Protein AF-A0A8I2YND6-F1 (afdb_monomer_lite)

Structure (mmCIF, N/CA/C/O backbone):
data_AF-A0A8I2YND6-F1
#
_entry.id   AF-A0A8I2YND6-F1
#
loop_
_atom_site.group_PDB
_atom_site.id
_atom_site.type_symbol
_atom_site.label_atom_id
_atom_site.label_alt_id
_atom_site.label_comp_id
_atom_site.label_asym_id
_atom_site.label_entity_id
_atom_site.label_seq_id
_atom_site.pdbx_PDB_ins_code
_atom_site.Cartn_x
_atom_site.Cartn_y
_atom_site.Cartn_z
_atom_site.occupancy
_atom_site.B_iso_or_equiv
_atom_site.auth_seq_id
_atom_site.auth_comp_id
_atom_site.auth_asym_id
_atom_site.auth_atom_id
_atom_site.pdbx_PDB_model_num
ATOM 1 N N . MET A 1 1 ? 22.898 -4.244 -4.839 1.00 49.28 1 MET A N 1
ATOM 2 C CA . MET A 1 1 ? 22.080 -5.201 -5.620 1.00 49.28 1 MET A CA 1
ATOM 3 C C . MET A 1 1 ? 20.907 -4.417 -6.201 1.00 49.28 1 MET A C 1
ATOM 5 O O . MET A 1 1 ? 20.334 -3.639 -5.449 1.00 49.28 1 MET A O 1
ATOM 9 N N . LYS A 1 2 ? 20.615 -4.484 -7.510 1.00 62.53 2 LYS A N 1
ATOM 10 C CA . LYS A 1 2 ? 19.602 -3.599 -8.126 1.00 62.53 2 LYS A CA 1
ATOM 11 C C . LYS A 1 2 ? 18.203 -4.101 -7.745 1.00 62.53 2 LYS A C 1
ATOM 13 O O . LYS A 1 2 ? 18.005 -5.311 -7.723 1.00 62.53 2 LYS A O 1
ATOM 18 N N . LEU A 1 3 ? 17.246 -3.202 -7.471 1.00 64.38 3 LEU A N 1
ATOM 19 C CA . LEU A 1 3 ? 15.833 -3.516 -7.160 1.00 64.38 3 LEU A CA 1
ATOM 20 C C . LEU A 1 3 ? 15.315 -4.697 -7.970 1.00 64.38 3 LEU A C 1
ATOM 22 O O . LEU A 1 3 ? 14.776 -5.658 -7.444 1.00 64.38 3 LEU A O 1
ATOM 26 N N . TYR A 1 4 ? 15.550 -4.618 -9.270 1.00 62.09 4 TYR A N 1
ATOM 27 C CA . TYR A 1 4 ? 15.075 -5.574 -10.244 1.00 62.09 4 TYR A CA 1
ATOM 28 C C . TYR A 1 4 ? 15.649 -6.958 -10.078 1.00 62.09 4 TYR A C 1
ATOM 30 O O . TYR A 1 4 ? 14.961 -7.898 -10.407 1.00 62.09 4 TYR A O 1
ATOM 38 N N . ASP A 1 5 ? 16.869 -7.114 -9.580 1.00 69.25 5 ASP A N 1
ATOM 39 C CA . ASP A 1 5 ? 17.396 -8.449 -9.318 1.00 69.25 5 ASP A CA 1
ATOM 40 C C . ASP A 1 5 ? 16.589 -9.099 -8.181 1.00 69.25 5 ASP A C 1
ATOM 42 O O . ASP A 1 5 ? 16.238 -10.267 -8.275 1.00 69.25 5 ASP A O 1
ATOM 46 N N . ARG A 1 6 ? 16.152 -8.309 -7.183 1.00 66.38 6 ARG A N 1
ATOM 47 C CA . ARG A 1 6 ? 15.214 -8.767 -6.139 1.00 66.38 6 ARG A CA 1
ATOM 48 C C . ARG A 1 6 ? 13.780 -8.941 -6.656 1.00 66.38 6 ARG A C 1
ATOM 50 O O . ARG A 1 6 ? 13.085 -9.831 -6.187 1.00 66.38 6 ARG A O 1
ATOM 57 N N . LEU A 1 7 ? 13.329 -8.111 -7.603 1.00 60.50 7 LEU A N 1
ATOM 58 C CA . LEU A 1 7 ? 11.991 -8.230 -8.209 1.00 60.50 7 LEU A CA 1
ATOM 59 C C . LEU A 1 7 ? 11.890 -9.377 -9.224 1.00 60.50 7 LEU A C 1
ATOM 61 O O . LEU A 1 7 ? 10.809 -9.912 -9.444 1.00 60.50 7 LEU A O 1
ATOM 65 N N . HIS A 1 8 ? 13.002 -9.708 -9.879 1.00 62.12 8 HIS A N 1
ATOM 66 C CA . HIS A 1 8 ? 13.107 -10.707 -10.941 1.00 62.12 8 HIS A CA 1
ATOM 67 C C . HIS A 1 8 ? 13.575 -12.067 -10.427 1.00 62.12 8 HIS A C 1
ATOM 69 O O . HIS A 1 8 ? 13.744 -12.993 -11.216 1.00 62.12 8 HIS A O 1
ATOM 75 N N . GLU A 1 9 ? 13.714 -12.210 -9.113 1.00 66.31 9 GLU A N 1
ATOM 76 C CA . GLU A 1 9 ? 13.563 -13.484 -8.423 1.00 66.31 9 GLU A CA 1
ATOM 77 C C . GLU A 1 9 ? 12.084 -13.631 -8.017 1.00 66.31 9 GLU A C 1
ATOM 79 O O . GLU A 1 9 ? 11.753 -13.439 -6.841 1.00 66.31 9 GLU A O 1
ATOM 84 N N . PRO A 1 10 ? 11.147 -13.910 -8.954 1.00 56.00 10 PRO A N 1
ATOM 85 C CA . PRO A 1 10 ? 9.746 -14.073 -8.621 1.00 56.00 10 PRO A CA 1
ATOM 86 C C . PRO A 1 10 ? 9.612 -15.348 -7.803 1.00 56.00 10 PRO A C 1
ATOM 88 O O . PRO A 1 10 ? 9.471 -16.457 -8.320 1.00 56.00 10 PRO A O 1
ATOM 91 N N . ARG A 1 11 ? 9.645 -15.203 -6.486 1.00 59.59 11 ARG A N 1
ATOM 92 C CA . ARG A 1 11 ? 9.101 -16.238 -5.632 1.00 59.59 11 ARG A CA 1
ATOM 93 C C . ARG A 1 11 ? 7.595 -16.047 -5.662 1.00 59.59 11 ARG A C 1
ATOM 95 O O . ARG A 1 11 ? 7.056 -15.207 -4.946 1.00 59.59 11 ARG A O 1
ATOM 102 N N . VAL A 1 12 ? 6.938 -16.780 -6.561 1.00 69.25 12 VAL A N 1
ATOM 103 C CA . VAL A 1 12 ? 5.480 -16.960 -6.542 1.00 69.25 12 VAL A CA 1
ATOM 104 C C . VAL A 1 12 ? 5.026 -17.186 -5.104 1.00 69.25 12 VAL A C 1
ATOM 106 O O . VAL A 1 12 ? 5.734 -17.908 -4.401 1.00 69.25 12 VAL A O 1
ATOM 109 N N . PRO A 1 13 ? 3.896 -16.599 -4.659 1.00 73.81 13 PRO A N 1
ATOM 110 C CA . PRO A 1 13 ? 3.403 -16.796 -3.302 1.00 73.81 13 PRO A CA 1
ATOM 111 C C . PRO A 1 13 ? 3.462 -18.278 -2.937 1.00 73.81 13 PRO A C 1
ATOM 113 O O . PRO A 1 13 ? 2.973 -19.121 -3.691 1.00 73.81 13 PRO A O 1
ATOM 116 N N . TRP A 1 14 ? 4.110 -18.607 -1.823 1.00 81.00 14 TRP A N 1
ATOM 117 C CA . TRP A 1 14 ? 4.371 -19.999 -1.473 1.00 81.00 14 TRP A CA 1
ATOM 118 C C . TRP A 1 14 ? 4.099 -20.253 -0.006 1.00 81.00 14 TRP A C 1
ATOM 120 O O . TRP A 1 14 ? 4.234 -19.373 0.840 1.00 81.00 14 TRP A O 1
ATOM 130 N N . PHE A 1 15 ? 3.728 -21.486 0.308 1.00 80.38 15 PHE A N 1
ATOM 131 C CA . PHE A 1 15 ? 3.501 -21.890 1.682 1.00 80.38 15 PHE A CA 1
ATOM 132 C C . PHE A 1 15 ? 4.784 -22.461 2.282 1.00 80.38 15 PHE A C 1
ATOM 134 O O . PHE A 1 15 ? 5.509 -23.219 1.642 1.00 80.38 15 PHE A O 1
ATOM 141 N N . THR A 1 16 ? 5.079 -22.086 3.524 1.00 81.12 16 THR A N 1
ATOM 142 C CA . THR A 1 16 ? 6.096 -22.742 4.356 1.00 81.12 16 THR A CA 1
ATOM 143 C C . THR A 1 16 ? 5.394 -23.256 5.609 1.00 81.12 16 THR A C 1
ATOM 145 O O . THR A 1 16 ? 5.111 -22.496 6.536 1.00 81.12 16 THR A O 1
ATOM 148 N N . GLY A 1 17 ? 5.032 -24.541 5.606 1.00 86.94 17 GLY A N 1
ATOM 149 C CA . GLY A 1 17 ? 4.094 -25.096 6.585 1.00 86.94 17 GLY A CA 1
ATOM 150 C C . GLY A 1 17 ? 2.681 -24.548 6.361 1.00 86.94 17 GLY A C 1
ATOM 151 O O . GLY A 1 17 ? 2.165 -24.622 5.251 1.00 86.94 17 GLY A O 1
ATOM 152 N N . GLN A 1 18 ? 2.071 -23.977 7.403 1.00 82.69 18 GLN A N 1
ATOM 153 C CA . GLN A 1 18 ? 0.743 -23.338 7.342 1.00 82.69 18 GLN A CA 1
ATOM 154 C C . GLN A 1 18 ? 0.804 -21.824 7.073 1.00 82.69 18 GLN A C 1
ATOM 156 O O . GLN A 1 18 ? -0.218 -21.153 7.129 1.00 82.69 18 GLN A O 1
ATOM 161 N N . ARG A 1 19 ? 1.994 -21.270 6.809 1.00 77.19 19 ARG A N 1
ATOM 162 C CA . ARG A 1 19 ? 2.194 -19.827 6.618 1.00 77.19 19 ARG A CA 1
ATOM 163 C C . ARG A 1 19 ? 2.339 -19.498 5.145 1.00 77.19 19 ARG A C 1
ATOM 165 O O . ARG A 1 19 ? 3.124 -20.153 4.456 1.00 77.19 19 ARG A O 1
ATOM 172 N N . MET A 1 20 ? 1.633 -18.473 4.681 1.00 78.81 20 MET A N 1
ATOM 173 C CA . MET A 1 20 ? 1.785 -17.961 3.323 1.00 78.81 20 MET A CA 1
ATOM 174 C C . MET A 1 20 ? 2.911 -16.927 3.298 1.00 78.81 20 MET A C 1
ATOM 176 O O . MET A 1 20 ? 2.865 -15.921 4.004 1.00 78.81 20 MET A O 1
ATOM 180 N N . ARG A 1 21 ? 3.923 -17.159 2.465 1.00 80.38 21 ARG A N 1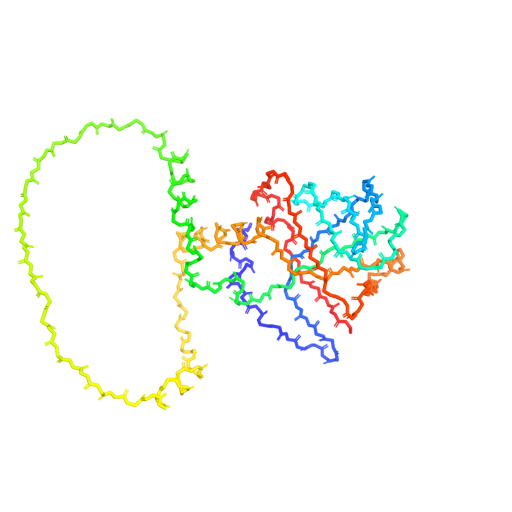
ATOM 181 C CA . ARG A 1 21 ? 4.982 -16.196 2.169 1.00 80.38 21 ARG A CA 1
ATOM 182 C C . ARG A 1 21 ? 4.609 -15.421 0.926 1.00 80.38 21 ARG A C 1
ATOM 184 O O . ARG A 1 21 ? 4.412 -16.008 -0.141 1.00 80.38 21 ARG A O 1
ATOM 191 N N . LEU A 1 22 ? 4.517 -14.108 1.074 1.00 76.56 22 LEU A N 1
ATOM 192 C CA . LEU A 1 22 ? 4.127 -13.209 0.003 1.00 76.56 22 LEU A CA 1
ATOM 193 C C . LEU A 1 22 ? 5.222 -12.153 -0.161 1.00 76.56 22 LEU A C 1
ATOM 195 O O . LEU A 1 22 ? 5.490 -11.407 0.786 1.00 76.56 22 LEU A O 1
ATOM 199 N N . PRO A 1 23 ? 5.874 -12.062 -1.333 1.00 80.00 23 PRO A N 1
ATOM 200 C CA . PRO A 1 23 ? 6.676 -10.889 -1.631 1.00 80.00 23 PRO A CA 1
ATOM 201 C C . PRO A 1 23 ? 5.753 -9.669 -1.604 1.00 80.00 23 PRO A C 1
ATOM 203 O O . PRO A 1 23 ? 4.627 -9.717 -2.101 1.00 80.00 23 PRO A O 1
ATOM 206 N N . CYS A 1 24 ? 6.183 -8.581 -0.981 1.00 84.62 24 CYS A N 1
ATOM 207 C CA . CYS A 1 24 ? 5.349 -7.394 -0.857 1.00 84.62 24 CYS A CA 1
ATOM 208 C C . CYS A 1 24 ? 6.185 -6.125 -0.721 1.00 84.62 24 CYS A C 1
ATOM 210 O O . CYS A 1 24 ? 7.364 -6.148 -0.370 1.00 84.62 24 CYS A O 1
ATOM 212 N N . LEU A 1 25 ? 5.553 -4.991 -0.992 1.00 86.56 25 LEU A N 1
ATOM 213 C CA . LEU A 1 25 ? 6.100 -3.694 -0.624 1.00 86.56 25 LEU A CA 1
ATOM 214 C C . LEU A 1 25 ? 5.566 -3.332 0.751 1.00 86.56 25 LEU A C 1
ATOM 216 O O . LEU A 1 25 ? 4.352 -3.366 0.968 1.00 86.56 25 LEU A O 1
ATOM 220 N N . THR A 1 26 ? 6.463 -2.998 1.667 1.00 89.56 26 THR A N 1
ATOM 221 C CA . THR A 1 26 ? 6.103 -2.633 3.035 1.00 89.56 26 THR A CA 1
ATOM 222 C C . THR A 1 26 ? 6.486 -1.188 3.290 1.00 89.56 26 THR A C 1
ATOM 224 O O . THR A 1 26 ? 7.636 -0.805 3.081 1.00 89.56 26 THR A O 1
ATOM 227 N N . PHE A 1 27 ? 5.541 -0.400 3.787 1.00 91.12 27 PHE A N 1
ATOM 228 C CA . PHE A 1 27 ? 5.744 1.008 4.094 1.00 91.12 27 PHE A CA 1
ATOM 229 C C . PHE A 1 27 ? 5.315 1.278 5.528 1.00 91.12 27 PHE A C 1
ATOM 231 O O . PHE A 1 27 ? 4.137 1.152 5.874 1.00 91.12 27 PHE A O 1
ATOM 238 N N . THR A 1 28 ? 6.263 1.653 6.379 1.00 91.56 28 THR A N 1
ATOM 239 C CA . THR A 1 28 ? 5.949 2.092 7.739 1.00 91.56 28 THR A CA 1
ATOM 240 C C . THR A 1 28 ? 5.236 3.432 7.666 1.00 91.56 28 THR A C 1
ATOM 242 O O . THR A 1 28 ? 5.681 4.345 6.970 1.00 91.56 28 THR A O 1
ATOM 245 N N . LEU A 1 29 ? 4.117 3.553 8.372 1.00 92.50 29 LEU A N 1
ATOM 246 C CA . LEU A 1 29 ? 3.310 4.760 8.392 1.00 92.50 29 LEU A CA 1
ATOM 247 C C . LEU A 1 29 ? 3.570 5.550 9.668 1.00 92.50 29 LEU A C 1
ATOM 249 O O . LEU A 1 29 ? 3.493 5.025 10.777 1.00 92.50 29 LEU A O 1
ATOM 253 N N . ARG A 1 30 ? 3.793 6.852 9.502 1.00 91.06 30 ARG A N 1
ATOM 254 C CA . ARG A 1 30 ? 3.753 7.837 10.581 1.00 91.06 30 ARG A CA 1
ATOM 255 C C . ARG A 1 30 ? 2.457 8.633 10.441 1.00 91.06 30 ARG A C 1
ATOM 257 O O . ARG A 1 30 ? 2.307 9.354 9.449 1.00 91.06 30 ARG A O 1
ATOM 264 N N . PRO A 1 31 ? 1.493 8.483 11.362 1.00 83.12 31 PRO A N 1
ATOM 265 C CA . PRO A 1 31 ? 0.220 9.183 11.260 1.00 83.12 31 PRO A CA 1
ATOM 266 C C . PRO A 1 31 ? 0.440 10.694 11.365 1.00 83.12 31 PRO A C 1
ATOM 268 O O . PRO A 1 31 ? 1.144 11.166 12.255 1.00 83.12 31 PRO A O 1
ATOM 271 N N . VAL A 1 32 ? -0.165 11.450 10.446 1.00 82.94 32 VAL A N 1
ATOM 272 C CA . VAL A 1 32 ? -0.064 12.918 10.410 1.00 82.94 32 VAL A CA 1
ATOM 273 C C . VAL A 1 32 ? -1.366 13.528 10.910 1.00 82.94 32 VAL A C 1
ATOM 275 O O . VAL A 1 32 ? -1.369 14.329 11.842 1.00 82.94 32 VAL A O 1
ATOM 278 N N . SER A 1 33 ? -2.496 13.124 10.329 1.00 87.25 33 SER A N 1
ATOM 279 C CA . SER A 1 33 ? -3.812 13.606 10.740 1.00 87.25 33 SER A CA 1
ATOM 280 C C . SER A 1 33 ? -4.929 12.664 10.293 1.00 87.25 33 SER A C 1
ATOM 282 O O . SER A 1 33 ? -4.783 11.876 9.360 1.00 87.25 33 SER A O 1
ATOM 284 N N . ALA A 1 34 ? -6.061 12.738 10.989 1.00 85.94 34 ALA A N 1
ATOM 285 C CA . ALA A 1 34 ? -7.292 12.055 10.619 1.00 85.94 34 ALA A CA 1
ATOM 286 C C . ALA A 1 34 ? -8.346 13.125 10.347 1.00 85.94 34 ALA A C 1
ATOM 288 O O . ALA A 1 34 ? -8.530 14.020 11.175 1.00 85.94 34 ALA A O 1
ATOM 289 N N . ILE A 1 35 ? -9.003 13.044 9.194 1.00 85.69 35 ILE A N 1
ATOM 290 C CA . ILE A 1 35 ? -10.080 13.953 8.814 1.00 85.69 35 ILE A CA 1
ATOM 291 C C . ILE A 1 35 ? -11.375 13.131 8.781 1.00 85.69 35 ILE A C 1
ATOM 293 O O . ILE A 1 35 ? -11.451 12.144 8.036 1.00 85.69 35 ILE A O 1
ATOM 297 N N . PRO A 1 36 ? -12.394 13.495 9.581 1.00 81.38 36 PRO A N 1
ATOM 298 C CA . PRO A 1 36 ? -13.716 12.895 9.460 1.00 81.38 36 PRO A CA 1
ATOM 299 C C . PRO A 1 36 ? -14.270 13.149 8.052 1.00 81.38 36 PRO A C 1
ATOM 301 O O . PRO A 1 36 ? -14.226 14.278 7.566 1.00 81.38 36 PRO A O 1
ATOM 304 N N . SER A 1 37 ? -14.799 12.121 7.389 1.00 82.12 37 SER A N 1
ATOM 305 C CA . SER A 1 37 ? -15.508 12.261 6.114 1.00 82.12 37 SER A CA 1
ATOM 306 C C . SER A 1 37 ? -16.888 11.610 6.212 1.00 82.12 37 SER A C 1
ATOM 308 O O . SER A 1 37 ? -17.134 10.734 7.038 1.00 82.12 37 SER A O 1
ATOM 310 N N . THR A 1 38 ? -17.821 12.060 5.378 1.00 77.44 38 THR A N 1
ATOM 311 C CA . THR A 1 38 ? -19.201 11.556 5.350 1.00 77.44 38 THR A CA 1
ATOM 312 C C . THR A 1 38 ? -19.301 10.118 4.830 1.00 77.44 38 THR A C 1
ATOM 314 O O . THR A 1 38 ? -20.271 9.431 5.125 1.00 77.44 38 THR A O 1
ATOM 317 N N . LEU A 1 39 ? -18.296 9.655 4.078 1.00 79.25 39 LEU A N 1
ATOM 318 C CA . LEU A 1 39 ? -18.233 8.331 3.436 1.00 79.25 39 LEU A CA 1
ATOM 319 C C . LEU A 1 39 ? -17.201 7.388 4.086 1.00 79.25 39 LEU A C 1
ATOM 321 O O . LEU A 1 39 ? -16.826 6.378 3.494 1.00 79.25 39 LEU A O 1
ATOM 325 N N . GLY A 1 40 ? -16.698 7.729 5.274 1.00 79.88 40 GLY A N 1
ATOM 326 C CA . GLY A 1 40 ? -15.663 6.973 5.981 1.00 79.88 40 GLY A CA 1
ATOM 327 C C . GLY A 1 40 ? -14.616 7.888 6.606 1.00 79.88 40 GLY A C 1
ATOM 328 O O . GLY A 1 40 ? -14.812 9.096 6.714 1.00 79.88 40 GLY A O 1
ATOM 329 N N . ARG A 1 41 ? -13.478 7.337 7.026 1.00 85.25 41 ARG A N 1
ATOM 330 C CA . ARG A 1 41 ? -12.377 8.142 7.564 1.00 85.25 41 ARG A CA 1
ATOM 331 C C . ARG A 1 41 ? -11.249 8.219 6.550 1.00 85.25 41 ARG A C 1
ATOM 333 O O . ARG A 1 41 ? -10.844 7.221 5.950 1.00 85.25 41 ARG A O 1
ATOM 340 N N . VAL A 1 42 ? -10.762 9.437 6.346 1.00 90.44 42 VAL A N 1
ATOM 341 C CA . VAL A 1 42 ? -9.608 9.699 5.493 1.00 90.44 42 VAL A CA 1
ATOM 342 C C . VAL A 1 42 ? -8.441 10.032 6.405 1.00 90.44 42 VAL A C 1
ATOM 344 O O . VAL A 1 42 ? -8.486 10.993 7.175 1.00 90.44 42 VAL A O 1
ATOM 347 N N . PHE A 1 43 ? -7.401 9.212 6.340 1.00 91.38 43 PHE A N 1
ATOM 348 C CA . PHE A 1 43 ? -6.188 9.393 7.120 1.00 91.38 43 PHE A CA 1
ATOM 349 C C . PHE A 1 43 ? -5.085 9.914 6.219 1.00 91.38 43 PHE A C 1
ATOM 351 O O . PHE A 1 43 ? -4.829 9.366 5.148 1.00 91.38 43 PHE A O 1
ATOM 358 N N . HIS A 1 44 ? -4.418 10.967 6.668 1.00 91.94 44 HIS A N 1
ATOM 359 C CA . HIS A 1 44 ? -3.174 11.414 6.073 1.00 91.94 44 HIS A CA 1
ATOM 360 C C . HIS A 1 44 ? -2.033 10.862 6.916 1.00 91.94 44 HIS A C 1
ATOM 362 O O . HIS A 1 44 ? -1.958 11.078 8.130 1.00 91.94 44 HIS A O 1
ATOM 368 N N . ALA A 1 45 ? -1.150 10.123 6.265 1.00 92.50 45 ALA A N 1
ATOM 369 C CA . ALA A 1 45 ? 0.021 9.539 6.887 1.00 92.50 45 ALA A CA 1
ATOM 370 C C . ALA A 1 45 ? 1.236 9.802 6.008 1.00 92.50 45 ALA A C 1
ATOM 372 O O . ALA A 1 45 ? 1.118 9.984 4.799 1.00 92.50 45 ALA A O 1
ATOM 373 N N . LYS A 1 46 ? 2.415 9.806 6.616 1.00 92.12 46 LYS A N 1
ATOM 374 C CA . LYS A 1 46 ? 3.670 9.763 5.881 1.00 92.12 46 LYS A CA 1
ATOM 375 C C . LYS A 1 46 ? 4.118 8.312 5.838 1.00 92.12 46 LYS A C 1
ATOM 377 O O . LYS A 1 46 ? 4.351 7.731 6.894 1.00 92.12 46 LYS A O 1
ATOM 382 N N . ALA A 1 47 ? 4.184 7.727 4.650 1.00 91.56 47 ALA A N 1
ATOM 383 C CA . ALA A 1 47 ? 4.782 6.416 4.468 1.00 91.56 47 ALA A CA 1
ATOM 384 C C . ALA A 1 47 ? 6.273 6.580 4.188 1.00 91.56 47 ALA A C 1
ATOM 386 O O . ALA A 1 47 ? 6.678 7.420 3.376 1.00 91.56 47 ALA A O 1
ATOM 387 N N . ASP A 1 48 ? 7.080 5.743 4.829 1.00 86.50 48 ASP A N 1
ATOM 388 C CA . ASP A 1 48 ? 8.474 5.580 4.441 1.00 86.50 48 ASP A CA 1
ATOM 389 C C . ASP A 1 48 ? 8.514 5.195 2.949 1.00 86.50 48 ASP A C 1
ATOM 391 O O . ASP A 1 48 ? 7.678 4.425 2.478 1.00 86.50 48 ASP A O 1
ATOM 395 N N . ALA A 1 49 ? 9.419 5.810 2.187 1.00 85.31 49 ALA A N 1
ATOM 396 C CA . ALA A 1 49 ? 9.534 5.723 0.727 1.00 85.31 49 ALA A CA 1
ATOM 397 C C . ALA A 1 49 ? 8.386 6.287 -0.135 1.00 85.31 49 ALA A C 1
ATOM 399 O O . ALA A 1 49 ? 8.667 6.731 -1.249 1.00 85.31 49 ALA A O 1
ATOM 400 N N . LEU A 1 50 ? 7.134 6.326 0.345 1.00 86.94 50 LEU A N 1
ATOM 401 C CA . LEU A 1 50 ? 6.011 6.874 -0.437 1.00 86.94 50 LEU A CA 1
ATOM 402 C C . LEU A 1 50 ? 5.738 8.370 -0.215 1.00 86.94 50 LEU A C 1
ATOM 404 O O . LEU A 1 50 ? 4.961 8.966 -0.956 1.00 86.94 50 LEU A O 1
ATOM 408 N N . GLY A 1 51 ? 6.341 8.986 0.803 1.00 89.88 51 GLY A N 1
ATOM 409 C CA . GLY A 1 51 ? 6.025 10.369 1.166 1.00 89.88 51 GLY A CA 1
ATOM 410 C C . GLY A 1 51 ? 4.632 10.480 1.791 1.00 89.88 51 GLY A C 1
ATOM 411 O O . GLY A 1 51 ? 4.203 9.584 2.521 1.00 89.88 51 GLY A O 1
ATOM 412 N N . THR A 1 52 ? 3.924 11.587 1.560 1.00 92.00 52 THR A N 1
ATOM 413 C CA . THR A 1 52 ? 2.567 11.757 2.097 1.00 92.00 52 THR A CA 1
ATOM 414 C C . THR A 1 52 ? 1.566 10.915 1.312 1.00 92.00 52 THR A C 1
ATOM 416 O O . THR A 1 52 ? 1.464 11.004 0.086 1.00 92.00 52 THR A O 1
ATOM 419 N N . VAL A 1 53 ? 0.782 10.118 2.034 1.00 93.12 53 VAL A N 1
ATOM 420 C CA . VAL A 1 53 ? -0.263 9.252 1.494 1.00 93.12 53 VAL A CA 1
ATOM 421 C C . VAL A 1 53 ? -1.611 9.549 2.145 1.00 93.12 53 VAL A C 1
ATOM 423 O O . VAL A 1 53 ? -1.713 9.853 3.334 1.00 93.12 53 VAL A O 1
ATOM 426 N N . GLU A 1 54 ? -2.663 9.440 1.342 1.00 93.69 54 GLU A N 1
ATOM 427 C CA . GLU A 1 54 ? -4.052 9.429 1.784 1.00 93.69 54 GLU A CA 1
ATOM 428 C C . GLU A 1 54 ? -4.537 7.982 1.844 1.00 93.69 54 GLU A C 1
ATOM 430 O O . GLU A 1 54 ? -4.470 7.261 0.848 1.00 93.69 54 GLU A O 1
ATOM 435 N N . ILE A 1 55 ? -5.034 7.566 3.005 1.00 92.44 55 ILE A N 1
ATOM 436 C CA . ILE A 1 55 ? -5.544 6.223 3.263 1.00 92.44 55 ILE A CA 1
ATOM 437 C C . ILE A 1 55 ? -7.033 6.337 3.556 1.00 92.44 55 ILE A C 1
ATOM 439 O O . ILE A 1 55 ? -7.443 7.012 4.503 1.00 92.44 55 ILE A O 1
ATOM 443 N N . LYS A 1 56 ? -7.846 5.653 2.753 1.00 91.94 56 LYS A N 1
ATOM 444 C CA . LYS A 1 56 ? -9.286 5.528 2.987 1.00 91.94 56 LYS A CA 1
ATOM 445 C C . LYS A 1 56 ? -9.566 4.190 3.648 1.00 91.94 56 LYS A C 1
ATOM 447 O O . LYS A 1 56 ? -9.277 3.144 3.066 1.00 91.94 56 LYS A O 1
ATOM 452 N N . THR A 1 57 ? -10.118 4.235 4.855 1.00 89.00 57 THR A N 1
ATOM 453 C CA . THR A 1 57 ? -10.535 3.049 5.608 1.00 89.00 57 THR A CA 1
ATOM 454 C C . THR A 1 57 ? -11.786 3.377 6.432 1.00 89.00 57 THR A C 1
ATOM 456 O O . THR A 1 57 ? -11.923 4.511 6.902 1.00 89.00 57 THR A O 1
ATOM 459 N N . PRO A 1 58 ? -12.730 2.432 6.590 1.00 86.38 58 PRO A N 1
ATOM 460 C CA . PRO A 1 58 ? -13.875 2.628 7.477 1.00 86.38 58 PRO A CA 1
ATOM 461 C C . PRO A 1 58 ? -13.484 2.557 8.961 1.00 86.38 58 PRO A C 1
ATOM 463 O O . PRO A 1 58 ? -14.204 3.088 9.803 1.00 86.38 58 PRO A O 1
ATOM 466 N N . GLU A 1 59 ? -12.343 1.939 9.277 1.00 85.88 59 GLU A N 1
ATOM 467 C CA . GLU A 1 59 ? -11.897 1.706 10.651 1.00 85.88 59 GLU A CA 1
ATOM 468 C C . GLU A 1 59 ? -11.296 2.949 11.318 1.00 85.88 59 GLU A C 1
ATOM 470 O O . GLU A 1 59 ? -10.669 3.804 10.684 1.00 85.88 59 GLU A O 1
ATOM 475 N N . GLU A 1 60 ? -11.433 3.019 12.640 1.00 85.25 60 GLU A N 1
ATOM 476 C CA . GLU A 1 60 ? -10.784 4.033 13.464 1.00 85.25 60 GLU A CA 1
ATOM 477 C C . GLU A 1 60 ? -9.329 3.645 13.759 1.00 85.25 60 GLU A C 1
ATOM 479 O O . GLU A 1 60 ? -9.051 2.671 14.456 1.00 85.25 60 GLU A O 1
ATOM 484 N N . LEU A 1 61 ? -8.384 4.425 13.226 1.00 85.31 61 LEU A N 1
ATOM 485 C CA . LEU A 1 61 ? -6.957 4.269 13.503 1.00 85.31 61 LEU A CA 1
ATOM 486 C C . LEU A 1 61 ? -6.544 5.196 14.649 1.00 85.31 61 LEU A C 1
ATOM 488 O O . LEU A 1 61 ? -6.776 6.407 14.589 1.00 85.31 61 LEU A O 1
ATOM 492 N N . SER A 1 62 ? -5.887 4.647 15.672 1.00 82.94 62 SER A N 1
ATOM 493 C CA . SER A 1 62 ? -5.320 5.451 16.759 1.00 82.94 62 SER A CA 1
ATOM 494 C C . SER A 1 62 ? -3.979 6.053 16.332 1.00 82.94 62 SER A C 1
ATOM 496 O O . SE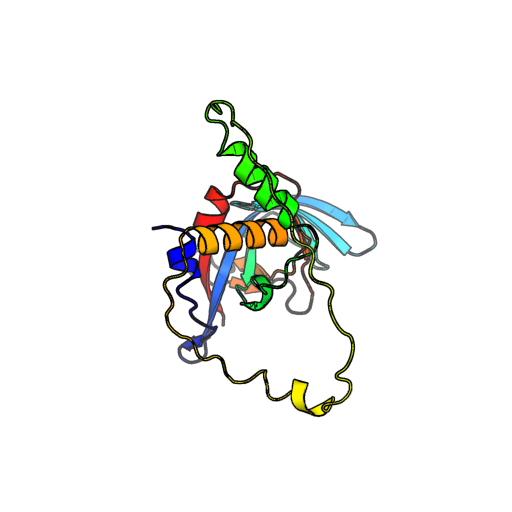R A 1 62 ? -3.160 5.382 15.709 1.00 82.94 62 SER A O 1
ATOM 498 N N . ARG A 1 63 ? -3.706 7.314 16.699 1.00 80.12 63 ARG A N 1
ATOM 499 C CA . ARG A 1 63 ? -2.437 7.999 16.352 1.00 80.12 63 ARG A CA 1
ATOM 500 C C . ARG A 1 63 ? -1.190 7.340 16.952 1.00 80.12 63 ARG A C 1
ATOM 502 O O . ARG A 1 63 ? -0.093 7.575 16.463 1.00 80.12 63 ARG A O 1
ATOM 509 N N . SER A 1 64 ? -1.353 6.556 18.011 1.00 79.25 64 SER A N 1
ATOM 510 C CA . SER A 1 64 ? -0.258 5.872 18.706 1.00 79.25 64 SER A CA 1
ATOM 511 C C . SER A 1 64 ? 0.097 4.516 18.095 1.00 79.25 64 SER A C 1
ATOM 513 O O . SER A 1 64 ? 1.018 3.859 18.571 1.00 79.25 64 SER A O 1
ATOM 515 N N . ASP A 1 65 ? -0.627 4.079 17.065 1.00 83.62 65 ASP A N 1
ATOM 516 C CA . ASP A 1 65 ? -0.421 2.763 16.480 1.00 83.62 65 ASP A CA 1
ATOM 517 C C . ASP A 1 65 ? 0.764 2.777 15.512 1.00 83.62 65 ASP A C 1
ATOM 519 O O . ASP A 1 65 ? 0.815 3.576 14.576 1.00 83.62 65 ASP A O 1
ATOM 523 N N . SER A 1 66 ? 1.702 1.846 15.708 1.00 88.94 66 SER A N 1
ATOM 524 C CA . SER A 1 66 ? 2.696 1.512 14.687 1.00 88.94 66 SER A CA 1
ATOM 525 C C . SER A 1 66 ? 1.980 0.770 13.562 1.00 88.94 66 SER A C 1
ATOM 527 O O . SER A 1 66 ? 1.564 -0.385 13.721 1.00 88.94 66 SER A O 1
ATOM 529 N N . LEU A 1 67 ? 1.765 1.475 12.453 1.00 91.81 67 LEU A N 1
ATOM 530 C CA . LEU A 1 67 ? 1.049 0.968 11.294 1.00 91.81 67 LEU A CA 1
ATOM 531 C C . LEU A 1 67 ? 2.025 0.660 10.161 1.00 91.81 67 LEU A C 1
ATOM 533 O O . LEU A 1 67 ? 2.947 1.423 9.872 1.00 91.81 67 LEU A O 1
ATOM 537 N N . THR A 1 68 ? 1.786 -0.449 9.478 1.00 92.25 68 THR A N 1
ATOM 538 C CA . THR A 1 68 ? 2.538 -0.864 8.298 1.00 92.25 68 THR A CA 1
ATOM 539 C C . THR A 1 68 ? 1.565 -1.088 7.159 1.00 92.25 68 THR A C 1
ATOM 541 O O . THR A 1 68 ? 0.632 -1.886 7.258 1.00 92.25 68 THR A O 1
ATOM 544 N N . LEU A 1 69 ? 1.778 -0.362 6.071 1.00 92.06 69 LEU A N 1
ATOM 545 C CA . LEU A 1 69 ? 1.072 -0.568 4.826 1.00 92.06 69 LEU A CA 1
ATOM 546 C C . LEU A 1 69 ? 1.789 -1.651 4.030 1.00 92.06 69 LEU A C 1
ATOM 548 O O . LEU A 1 69 ? 2.995 -1.570 3.819 1.00 92.06 69 LEU A O 1
ATOM 552 N N . VAL A 1 70 ? 1.048 -2.646 3.570 1.00 90.69 70 VAL A N 1
ATOM 553 C CA . VAL A 1 70 ? 1.581 -3.758 2.794 1.00 90.69 70 VAL A CA 1
ATOM 554 C C . VAL A 1 70 ? 0.844 -3.809 1.471 1.00 90.69 70 VAL A C 1
ATOM 556 O O . VAL A 1 70 ? -0.375 -3.970 1.427 1.00 90.69 70 VAL A O 1
ATOM 559 N N . HIS A 1 71 ? 1.582 -3.675 0.380 1.00 88.44 71 HIS A N 1
ATOM 560 C CA . HIS A 1 71 ? 1.063 -3.878 -0.961 1.00 88.44 71 HIS A CA 1
ATOM 561 C C . HIS A 1 71 ? 1.589 -5.220 -1.488 1.00 88.44 71 HIS A C 1
ATOM 563 O O . HIS A 1 71 ? 2.790 -5.329 -1.757 1.00 88.44 71 HIS A O 1
ATOM 569 N N . PRO A 1 72 ? 0.734 -6.258 -1.580 1.00 81.12 72 PRO A N 1
ATOM 570 C CA . PRO A 1 72 ? 1.095 -7.548 -2.155 1.00 81.12 72 PRO A CA 1
ATOM 571 C C . PRO A 1 72 ? 1.792 -7.400 -3.500 1.00 81.12 72 PRO A C 1
ATOM 573 O O . PRO A 1 72 ? 1.267 -6.738 -4.392 1.00 81.12 72 PRO A O 1
ATOM 576 N N . TRP A 1 73 ? 2.941 -8.048 -3.665 1.00 74.56 73 TRP A N 1
ATOM 577 C CA . TRP A 1 73 ? 3.549 -8.188 -4.976 1.00 74.56 73 TRP A CA 1
ATOM 578 C C . TRP A 1 73 ? 2.819 -9.303 -5.709 1.00 74.56 73 TRP A C 1
ATOM 580 O O . TRP A 1 73 ? 2.871 -10.468 -5.314 1.00 74.56 73 TRP A O 1
ATOM 590 N N . VAL A 1 74 ? 2.107 -8.949 -6.766 1.00 67.12 74 VAL A N 1
ATOM 591 C CA . VAL A 1 74 ? 1.423 -9.927 -7.603 1.00 67.12 74 VAL A CA 1
ATOM 592 C C . VAL A 1 74 ? 1.744 -9.600 -9.044 1.00 67.12 74 VAL A C 1
ATOM 594 O O . VAL A 1 74 ? 1.691 -8.434 -9.426 1.00 67.12 74 VAL A O 1
ATOM 597 N N . ASP A 1 75 ? 2.065 -10.610 -9.849 1.00 59.50 75 ASP A N 1
ATOM 598 C CA . ASP A 1 75 ? 2.535 -10.425 -11.230 1.00 59.50 75 ASP A CA 1
ATOM 599 C C . ASP A 1 75 ? 1.560 -9.622 -12.106 1.00 59.50 75 ASP A C 1
ATOM 601 O O . ASP A 1 75 ? 1.971 -9.003 -13.083 1.00 59.50 75 ASP A O 1
ATOM 605 N N . PHE A 1 76 ? 0.276 -9.546 -11.735 1.00 58.78 76 PHE A N 1
ATOM 606 C CA . PHE A 1 76 ? -0.696 -8.683 -12.412 1.00 58.78 76 PHE A CA 1
ATOM 607 C C . PHE A 1 76 ? -0.460 -7.177 -12.188 1.00 58.78 76 PHE A C 1
ATOM 609 O O . PHE A 1 76 ? -0.935 -6.349 -12.966 1.00 58.78 76 PHE A O 1
ATOM 616 N N . LEU A 1 77 ? 0.264 -6.777 -11.141 1.00 53.41 77 LEU A N 1
ATOM 617 C CA . LEU A 1 77 ? 0.700 -5.389 -10.956 1.00 53.41 77 LEU A CA 1
ATOM 618 C C . LEU A 1 77 ? 1.774 -5.010 -11.977 1.00 53.41 77 LEU A C 1
ATOM 620 O O . LEU A 1 77 ? 1.833 -3.852 -12.388 1.00 53.41 77 LEU A O 1
ATOM 624 N N . LEU A 1 78 ? 2.536 -6.006 -12.433 1.00 53.78 78 LEU A N 1
ATOM 625 C CA . LEU A 1 78 ? 3.435 -5.939 -13.578 1.00 53.78 78 LEU A CA 1
ATOM 626 C C . LEU A 1 78 ? 2.750 -6.368 -14.883 1.00 53.78 78 LEU A C 1
ATOM 628 O O . LEU A 1 78 ? 3.471 -6.599 -15.858 1.00 53.78 78 LEU A O 1
ATOM 632 N N . ASP A 1 79 ? 1.410 -6.538 -14.917 1.00 50.66 79 ASP A N 1
ATOM 633 C CA . ASP A 1 79 ? 0.712 -6.995 -16.126 1.00 50.66 79 ASP A CA 1
ATOM 634 C C . ASP A 1 79 ? 1.180 -6.107 -17.273 1.00 50.66 79 ASP A C 1
ATOM 636 O O . ASP A 1 79 ? 0.962 -4.894 -17.278 1.00 50.66 79 ASP A O 1
ATOM 640 N N . ARG A 1 80 ? 1.896 -6.727 -18.216 1.00 51.69 80 ARG A N 1
ATOM 641 C CA . ARG A 1 80 ? 2.674 -6.055 -19.264 1.00 51.69 80 ARG A CA 1
ATOM 642 C C . ARG A 1 80 ? 1.790 -5.300 -20.245 1.00 51.69 80 ARG A C 1
ATOM 644 O O . ARG A 1 80 ? 2.292 -4.730 -21.212 1.00 51.69 80 ARG A O 1
ATOM 651 N N . ARG A 1 81 ? 0.473 -5.325 -20.034 1.00 55.56 81 ARG A N 1
ATOM 652 C CA . ARG A 1 81 ? -0.451 -4.460 -20.741 1.00 55.56 81 ARG A CA 1
ATOM 653 C C . ARG A 1 81 ? -0.065 -3.024 -20.419 1.00 55.56 81 ARG A C 1
ATOM 655 O O . ARG A 1 81 ? -0.181 -2.618 -19.262 1.00 55.56 81 ARG A O 1
ATOM 662 N N . PRO A 1 82 ? 0.390 -2.251 -21.415 1.00 52.56 82 PRO A N 1
ATOM 663 C CA . PRO A 1 82 ? 0.670 -0.850 -21.193 1.00 52.56 82 PRO A CA 1
ATOM 664 C C . PRO A 1 82 ? -0.606 -0.218 -20.642 1.00 52.56 82 PRO A C 1
ATOM 666 O O . PRO A 1 82 ? -1.648 -0.222 -21.299 1.00 52.56 82 PRO A O 1
ATOM 669 N N . ILE A 1 83 ? -0.540 0.286 -19.409 1.00 58.44 83 ILE A N 1
ATOM 670 C CA . ILE A 1 83 ? -1.562 1.206 -18.923 1.00 58.44 83 ILE A CA 1
ATOM 671 C C . ILE A 1 83 ? -1.494 2.366 -19.916 1.00 58.44 83 ILE A C 1
ATOM 673 O O . ILE A 1 83 ? -0.422 2.953 -20.091 1.00 58.44 83 ILE A O 1
ATOM 677 N N . GLY A 1 84 ? -2.581 2.617 -20.651 1.00 54.34 84 GLY A N 1
ATOM 678 C CA . GLY A 1 84 ? -2.617 3.689 -21.644 1.00 54.34 84 GLY A CA 1
ATOM 679 C C . GLY A 1 84 ? -2.135 4.984 -20.991 1.00 54.34 84 GLY A C 1
ATOM 680 O O . GLY A 1 84 ? -2.778 5.465 -20.064 1.00 54.34 84 GLY A O 1
ATOM 681 N N . GLY A 1 85 ? -0.959 5.473 -21.399 1.00 57.03 85 GLY A N 1
ATOM 682 C CA . GLY A 1 85 ? -0.290 6.630 -20.791 1.00 57.03 85 GLY A CA 1
ATOM 683 C C . GLY A 1 85 ? 1.145 6.406 -20.287 1.00 57.03 85 GLY A C 1
ATOM 684 O O . GLY A 1 85 ? 1.865 7.386 -20.124 1.00 57.03 85 GLY A O 1
ATOM 685 N N . ILE A 1 86 ? 1.621 5.166 -20.091 1.00 57.44 86 ILE A N 1
ATOM 686 C CA . ILE A 1 86 ? 3.003 4.929 -19.600 1.00 57.44 86 ILE A CA 1
ATOM 687 C C . ILE A 1 86 ? 4.070 5.330 -20.631 1.00 57.44 86 ILE A C 1
ATOM 689 O O . ILE A 1 86 ? 5.177 5.702 -20.249 1.00 57.44 86 ILE A O 1
ATOM 693 N N . THR A 1 87 ? 3.742 5.321 -21.926 1.00 56.88 87 THR A N 1
ATOM 694 C CA . THR A 1 87 ? 4.662 5.761 -22.987 1.00 56.88 87 THR A CA 1
ATOM 695 C C . THR A 1 87 ? 5.212 7.161 -22.722 1.00 56.88 87 THR A C 1
ATOM 697 O O . THR A 1 87 ? 6.397 7.379 -22.927 1.00 56.88 87 THR A O 1
ATOM 700 N N . ASN A 1 88 ? 4.405 8.074 -22.174 1.00 56.53 88 ASN A N 1
ATOM 701 C CA . ASN A 1 88 ? 4.847 9.440 -21.889 1.00 56.53 88 ASN A CA 1
ATOM 702 C C . ASN A 1 88 ? 5.824 9.503 -20.705 1.00 56.53 88 ASN A C 1
ATOM 704 O O . ASN A 1 88 ? 6.786 10.254 -20.766 1.00 56.53 88 ASN A O 1
ATOM 708 N N . LEU A 1 89 ? 5.637 8.674 -19.670 1.00 59.12 89 LEU A N 1
ATOM 709 C CA . LEU A 1 89 ? 6.555 8.612 -18.523 1.00 59.12 89 LEU A CA 1
ATOM 710 C C . LEU A 1 89 ? 7.908 8.000 -18.899 1.00 59.12 89 LEU A C 1
ATOM 712 O O . LEU A 1 89 ? 8.941 8.445 -18.409 1.00 59.12 89 LEU A O 1
ATOM 716 N N . ILE A 1 90 ? 7.907 6.990 -19.776 1.00 61.62 90 ILE A N 1
ATOM 717 C CA . ILE A 1 90 ? 9.148 6.409 -20.308 1.00 61.62 90 ILE A CA 1
ATOM 718 C C . ILE A 1 90 ? 9.892 7.463 -21.137 1.00 61.62 90 ILE A C 1
ATOM 720 O O . ILE A 1 90 ? 11.085 7.656 -20.928 1.00 61.62 90 ILE A O 1
ATOM 724 N N . LEU A 1 91 ? 9.180 8.190 -22.005 1.00 62.00 91 LEU A N 1
ATOM 725 C CA . LEU A 1 91 ? 9.758 9.246 -22.840 1.00 62.00 91 LEU A CA 1
ATOM 726 C C . LEU A 1 91 ? 10.282 10.441 -22.020 1.00 62.00 91 LEU A C 1
ATOM 728 O O . LEU A 1 91 ? 11.366 10.939 -22.311 1.00 62.00 91 LEU A O 1
ATOM 732 N N . GLU A 1 92 ? 9.566 10.889 -20.983 1.00 62.19 92 GLU A N 1
ATOM 733 C CA . GLU A 1 92 ? 10.012 11.991 -20.114 1.00 62.19 92 GLU A CA 1
ATOM 734 C C . GLU A 1 92 ? 11.241 11.621 -19.272 1.00 62.19 92 GLU A C 1
ATOM 736 O O . GLU A 1 92 ? 12.171 12.418 -19.146 1.00 62.19 92 GLU A O 1
ATOM 741 N N . GLU A 1 93 ? 11.279 10.412 -18.706 1.00 62.00 93 GLU A N 1
ATOM 742 C CA . GLU A 1 93 ? 12.422 9.948 -17.914 1.00 62.00 93 GLU A CA 1
ATOM 743 C C . GLU A 1 93 ? 13.661 9.721 -18.797 1.00 62.00 93 GLU A C 1
ATOM 745 O O . GLU A 1 93 ? 14.794 9.977 -18.378 1.00 62.00 93 GLU A O 1
ATOM 750 N N . GLU A 1 94 ? 13.462 9.255 -20.031 1.00 59.56 94 GLU A N 1
ATOM 751 C CA . GLU A 1 94 ? 14.522 9.085 -21.023 1.00 59.56 94 GLU A CA 1
ATOM 752 C C . GLU A 1 94 ? 15.066 10.439 -21.505 1.00 59.56 94 GLU A C 1
ATOM 754 O O . GLU A 1 94 ? 16.283 10.610 -21.582 1.00 59.56 94 GLU A O 1
ATOM 759 N N . ALA A 1 95 ? 14.204 11.449 -21.671 1.00 59.34 95 ALA A N 1
ATOM 760 C CA . ALA A 1 95 ? 14.611 12.819 -21.988 1.00 59.34 95 ALA A CA 1
ATOM 761 C C . ALA A 1 95 ? 15.480 13.470 -20.891 1.00 59.34 95 ALA A C 1
ATOM 763 O O . ALA A 1 95 ? 16.413 14.205 -21.212 1.00 59.34 95 ALA A O 1
ATOM 764 N N . ARG A 1 96 ? 15.244 13.169 -19.603 1.00 60.53 96 ARG A N 1
ATOM 765 C CA . ARG A 1 96 ? 16.087 13.670 -18.492 1.00 60.53 96 ARG A CA 1
ATOM 766 C C . ARG A 1 96 ? 17.482 13.044 -18.446 1.00 60.53 96 ARG A C 1
ATOM 768 O O . ARG A 1 96 ? 18.398 13.654 -17.909 1.00 60.53 96 ARG A O 1
ATOM 775 N N . HIS A 1 97 ? 17.646 11.835 -18.981 1.00 54.66 97 HIS A N 1
ATOM 776 C CA . HIS A 1 97 ? 18.920 11.108 -18.961 1.00 54.66 97 HIS A CA 1
ATOM 777 C C . HIS A 1 97 ? 19.696 11.202 -20.287 1.00 54.66 97 HIS A C 1
ATOM 779 O O . HIS A 1 97 ? 20.868 10.836 -20.323 1.00 54.66 97 HIS A O 1
ATOM 785 N N . GLN A 1 98 ? 19.073 11.697 -21.363 1.00 54.50 98 GLN A N 1
ATOM 786 C CA . GLN A 1 98 ? 19.703 11.900 -22.675 1.00 54.50 98 GLN A CA 1
ATOM 787 C C . GLN A 1 98 ? 20.147 13.349 -22.940 1.00 54.50 98 GLN A C 1
ATOM 789 O O . GLN A 1 98 ? 20.569 13.657 -24.053 1.00 54.50 98 GLN A O 1
ATOM 794 N N . SER A 1 99 ? 20.131 14.244 -21.945 1.00 46.22 99 SER A N 1
ATOM 795 C CA . SER A 1 99 ? 20.744 15.575 -22.061 1.00 46.22 99 SER A CA 1
ATOM 796 C C . SER A 1 99 ? 22.279 15.482 -22.048 1.00 46.22 99 SER A C 1
ATOM 798 O O . SER A 1 99 ? 22.948 15.870 -21.095 1.00 46.22 99 SER A O 1
ATOM 800 N N . SER A 1 100 ? 22.839 14.924 -23.116 1.00 52.12 100 SER A N 1
ATOM 801 C CA . SER A 1 100 ? 24.206 15.151 -23.579 1.00 52.12 100 SER A CA 1
ATOM 802 C C . SER A 1 100 ? 24.128 15.849 -24.945 1.00 52.12 100 SER A C 1
ATOM 804 O O . SER A 1 100 ? 23.129 15.686 -25.648 1.00 52.12 100 SER A O 1
ATOM 806 N N . PRO A 1 101 ? 25.122 16.665 -25.336 1.00 47.94 101 PRO A N 1
ATOM 807 C CA . PRO A 1 101 ? 24.991 17.581 -26.466 1.00 47.94 101 PRO A CA 1
ATOM 808 C C . PRO A 1 101 ? 24.885 16.805 -27.784 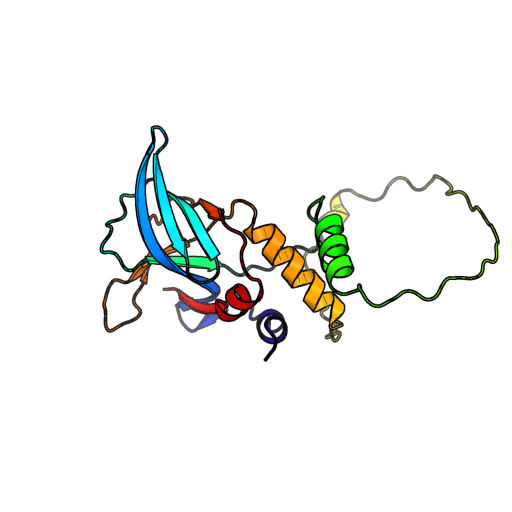1.00 47.94 101 PRO A C 1
ATOM 810 O O . PRO A 1 101 ? 25.794 16.057 -28.140 1.00 47.94 101 PRO A O 1
ATOM 813 N N . ILE A 1 102 ? 23.787 16.991 -28.518 1.00 44.91 102 ILE A N 1
ATOM 814 C CA . ILE A 1 102 ? 23.601 16.416 -29.853 1.00 44.91 102 ILE A CA 1
ATOM 815 C C . ILE A 1 102 ? 24.456 17.202 -30.854 1.00 44.91 102 ILE A C 1
ATOM 817 O O . ILE A 1 102 ? 24.225 18.384 -31.102 1.00 44.91 102 ILE A O 1
ATOM 821 N N . THR A 1 103 ? 25.425 16.512 -31.454 1.00 48.84 103 THR A N 1
ATOM 822 C CA . THR A 1 103 ? 26.000 16.853 -32.759 1.00 48.84 103 THR A CA 1
ATOM 823 C C . THR A 1 103 ? 24.955 16.578 -33.845 1.00 48.84 103 THR A C 1
ATOM 825 O O . THR A 1 103 ? 24.343 15.513 -33.874 1.00 48.84 103 THR A O 1
ATOM 828 N N . SER A 1 104 ? 24.732 17.566 -34.709 1.00 52.06 104 SER A N 1
ATOM 829 C CA . SER A 1 104 ? 23.700 17.614 -35.750 1.00 52.06 104 SER A CA 1
ATOM 830 C C . SER A 1 104 ? 23.680 16.401 -36.701 1.00 52.06 104 SER A C 1
ATOM 832 O O . SER A 1 104 ? 24.747 15.902 -37.062 1.00 52.06 104 SER A O 1
ATOM 834 N N . PRO A 1 105 ? 22.499 15.975 -37.198 1.00 51.91 105 PRO A N 1
ATOM 835 C CA . PRO A 1 105 ? 22.384 14.905 -38.183 1.00 51.91 105 PRO A CA 1
ATOM 836 C C . PRO A 1 105 ? 22.385 15.435 -39.626 1.00 51.91 105 PRO A C 1
ATOM 838 O O . PRO A 1 105 ? 21.765 16.454 -39.937 1.00 51.91 105 PRO A O 1
ATOM 841 N N . SER A 1 106 ? 23.031 14.691 -40.523 1.00 45.31 106 SER A N 1
ATOM 842 C CA . SER A 1 106 ? 22.894 14.810 -41.975 1.00 45.31 106 SER A CA 1
ATOM 843 C C . SER A 1 106 ? 21.915 13.761 -42.514 1.00 45.31 106 SER A C 1
ATOM 845 O O . SER A 1 106 ? 21.871 12.608 -42.092 1.00 45.31 106 SER A O 1
ATOM 847 N N . SER A 1 107 ? 21.083 14.219 -43.441 1.00 54.25 107 SER A N 1
ATOM 848 C CA . SER A 1 107 ? 19.949 13.547 -44.072 1.00 54.25 107 SER A CA 1
ATOM 849 C C . SER A 1 107 ? 20.333 12.468 -45.088 1.00 54.25 107 SER A C 1
ATOM 851 O O . SER A 1 107 ? 21.235 12.685 -45.893 1.00 54.25 107 SER A O 1
ATOM 853 N N .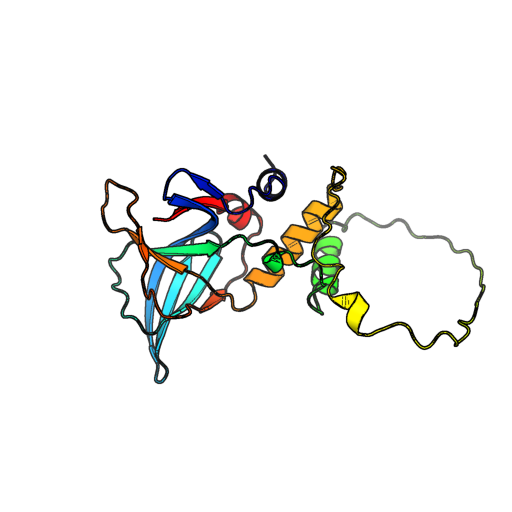 SER A 1 108 ? 19.536 11.400 -45.192 1.00 48.25 108 SER A N 1
ATOM 854 C CA . SER A 1 108 ? 19.137 10.847 -46.499 1.00 48.25 108 SER A CA 1
ATOM 855 C C . SER A 1 108 ? 17.903 9.934 -46.419 1.00 48.25 108 SER A C 1
ATOM 857 O O . SER A 1 108 ? 17.664 9.205 -45.464 1.00 48.25 108 SER A O 1
ATOM 859 N N . SER A 1 109 ? 17.104 10.086 -47.467 1.00 46.62 109 SER A N 1
ATOM 860 C CA . SER A 1 109 ? 15.814 9.523 -47.869 1.00 46.62 109 SER A CA 1
ATOM 861 C C . SER A 1 109 ? 15.772 8.011 -48.136 1.00 46.62 109 SER A C 1
ATOM 863 O O . SER A 1 109 ? 16.734 7.482 -48.680 1.00 46.62 109 SER A O 1
ATOM 865 N N . ALA A 1 110 ? 14.603 7.371 -47.968 1.00 39.78 110 ALA A N 1
ATOM 866 C CA . ALA A 1 110 ? 13.742 6.907 -49.079 1.00 39.78 110 ALA A CA 1
ATOM 867 C C . ALA A 1 110 ? 12.629 5.928 -48.628 1.00 39.78 110 ALA A C 1
ATOM 869 O O . ALA A 1 110 ? 12.757 5.165 -47.678 1.00 39.78 110 ALA A O 1
ATOM 870 N N . THR A 1 111 ? 11.521 6.002 -49.358 1.00 44.28 111 THR A N 1
ATOM 871 C CA . THR A 1 111 ? 10.188 5.392 -49.229 1.00 44.28 111 THR A CA 1
ATOM 872 C C . THR A 1 111 ? 10.094 3.885 -49.504 1.00 44.28 111 THR A C 1
ATOM 874 O O . THR A 1 111 ? 10.725 3.406 -50.439 1.00 44.28 111 THR A O 1
ATOM 877 N N . SER A 1 112 ? 9.140 3.189 -48.868 1.00 46.31 112 SER A N 1
ATOM 878 C CA . SER A 1 112 ? 8.149 2.365 -49.597 1.00 46.31 112 SER A CA 1
ATOM 879 C C . SER A 1 112 ? 6.941 2.001 -48.717 1.00 46.31 112 SER A C 1
ATOM 881 O O . SER A 1 112 ? 7.075 1.581 -47.571 1.00 46.31 112 SER A O 1
ATOM 883 N N . ASN A 1 113 ? 5.748 2.206 -49.278 1.00 45.44 113 ASN A N 1
ATOM 884 C CA . ASN A 1 113 ? 4.449 1.877 -48.702 1.00 45.44 113 ASN A CA 1
ATOM 885 C C . ASN A 1 113 ? 4.038 0.471 -49.161 1.00 45.44 113 ASN A C 1
ATOM 887 O O . ASN A 1 113 ? 4.040 0.208 -50.363 1.00 45.44 113 ASN A O 1
ATOM 891 N N . VAL A 1 114 ? 3.617 -0.397 -48.238 1.00 53.94 114 VAL A N 1
ATOM 892 C CA . VAL A 1 114 ? 2.941 -1.666 -48.558 1.00 53.94 114 VAL A CA 1
ATOM 893 C C . VAL A 1 114 ? 1.635 -1.738 -47.766 1.00 53.94 114 VAL A C 1
ATOM 895 O O . VAL A 1 114 ? 1.620 -1.596 -46.546 1.00 53.94 114 VAL A O 1
ATOM 898 N N . ALA A 1 115 ? 0.529 -1.899 -48.493 1.00 47.00 115 ALA A N 1
ATOM 899 C CA . ALA A 1 115 ? -0.838 -1.947 -47.982 1.00 47.00 115 ALA A CA 1
ATOM 900 C C . ALA A 1 115 ? -1.162 -3.285 -47.280 1.00 47.00 115 ALA A C 1
ATOM 902 O O . ALA A 1 115 ? -0.629 -4.319 -47.685 1.00 47.00 115 ALA A O 1
ATOM 903 N N . PRO A 1 116 ? -2.079 -3.321 -46.293 1.00 43.66 116 PRO A N 1
ATOM 904 C CA . PRO A 1 116 ? -2.560 -4.571 -45.720 1.00 43.66 116 PRO A CA 1
ATOM 905 C C . PRO A 1 116 ? -3.805 -5.077 -46.464 1.00 43.66 116 PRO A C 1
ATOM 907 O O . PRO A 1 116 ? -4.791 -4.357 -46.628 1.00 43.66 116 PRO A O 1
ATOM 910 N N . SER A 1 117 ? -3.779 -6.341 -46.885 1.00 40.56 117 SER A N 1
ATOM 911 C CA . SER A 1 117 ? -4.948 -7.038 -47.415 1.00 40.56 117 SER A CA 1
ATOM 912 C C . SER A 1 117 ? -5.820 -7.586 -46.281 1.00 40.56 117 SER A C 1
ATOM 914 O O . SER A 1 117 ? -5.377 -8.257 -45.349 1.00 40.56 117 SER A O 1
ATOM 916 N N . SER A 1 118 ? -7.109 -7.286 -46.375 1.00 50.53 118 SER A N 1
ATOM 917 C CA . SER A 1 118 ? -8.188 -7.847 -45.576 1.00 50.53 118 SER A CA 1
ATOM 918 C C . SER A 1 118 ? -8.594 -9.212 -46.130 1.00 50.53 118 SER A C 1
ATOM 920 O O . SER A 1 118 ? -9.055 -9.259 -47.269 1.00 50.53 118 SER A O 1
ATOM 922 N N . SER A 1 119 ? -8.472 -10.288 -45.341 1.00 51.28 119 SER A N 1
ATOM 923 C CA . SER A 1 119 ? -9.388 -11.452 -45.307 1.00 51.28 119 SER A CA 1
ATOM 924 C C . SER A 1 119 ? -8.779 -12.630 -44.540 1.00 51.28 119 SER A C 1
ATOM 926 O O . SER A 1 119 ? -8.118 -13.467 -45.135 1.00 51.28 119 SER A O 1
ATOM 928 N N . GLN A 1 120 ? -9.082 -12.775 -43.246 1.00 47.72 120 GLN A N 1
ATOM 929 C CA . GLN A 1 120 ? -9.300 -14.117 -42.685 1.00 47.72 120 GLN A CA 1
ATOM 930 C C . GLN A 1 120 ? -10.161 -14.036 -41.422 1.00 47.72 120 GLN A C 1
ATOM 932 O O . GLN A 1 120 ? -9.707 -13.867 -40.292 1.00 47.72 120 GLN A O 1
ATOM 937 N N . ARG A 1 121 ? -11.468 -14.109 -41.650 1.00 53.44 121 ARG A N 1
ATOM 938 C CA . ARG A 1 121 ? -12.497 -14.255 -40.628 1.00 53.44 121 ARG A CA 1
ATOM 939 C C . ARG A 1 121 ? -12.610 -15.747 -40.284 1.00 53.44 121 ARG A C 1
ATOM 941 O O . ARG A 1 121 ? -12.646 -16.566 -41.193 1.00 53.44 121 ARG A O 1
ATOM 948 N N . ARG A 1 122 ? -12.827 -16.034 -38.994 1.00 48.44 122 ARG A N 1
ATOM 949 C CA . ARG A 1 122 ? -13.348 -17.287 -38.395 1.00 48.44 122 ARG A CA 1
ATOM 950 C C . ARG A 1 122 ? -12.317 -18.353 -37.999 1.00 48.44 122 ARG A C 1
ATOM 952 O O . ARG A 1 122 ? -12.090 -19.318 -38.714 1.00 48.44 122 ARG A O 1
ATOM 959 N N . ALA A 1 123 ? -11.877 -18.265 -36.744 1.00 39.84 123 ALA A N 1
ATOM 960 C CA . ALA A 1 123 ? -11.647 -19.439 -35.906 1.00 39.84 123 ALA A CA 1
ATOM 961 C C . ALA A 1 123 ? -12.092 -19.144 -34.458 1.00 39.84 123 ALA A C 1
ATOM 963 O O . ALA A 1 123 ? -11.593 -18.230 -33.811 1.00 39.84 123 ALA A O 1
ATOM 964 N N . SER A 1 124 ? -13.109 -19.898 -34.037 1.00 54.06 124 SER A N 1
ATOM 965 C CA . SER A 1 124 ? -13.526 -20.284 -32.680 1.00 54.06 124 SER A CA 1
ATOM 966 C C . SER A 1 124 ? -13.233 -19.352 -31.487 1.00 54.06 124 SER A C 1
ATOM 968 O O . SER A 1 124 ? -12.118 -19.256 -30.978 1.00 54.06 124 SER A O 1
ATOM 970 N N . MET A 1 125 ? -14.306 -18.792 -30.919 1.00 48.25 125 MET A N 1
ATOM 971 C CA . MET A 1 125 ? -14.330 -18.097 -29.622 1.00 48.25 125 MET A CA 1
ATOM 972 C C . MET A 1 125 ? -13.950 -19.008 -28.433 1.00 48.25 125 MET A C 1
ATOM 974 O O . MET A 1 125 ? -13.574 -18.501 -27.379 1.00 48.25 125 MET A O 1
ATOM 978 N N . MET A 1 126 ? -13.974 -20.336 -28.615 1.00 42.62 126 MET A N 1
ATOM 979 C CA . MET A 1 126 ? -13.618 -21.329 -27.591 1.00 42.62 126 MET A CA 1
ATOM 980 C C . MET A 1 126 ? -12.115 -21.673 -27.536 1.00 42.62 126 MET A C 1
ATOM 982 O O . MET A 1 126 ? -11.677 -22.297 -26.575 1.00 42.62 126 MET A O 1
ATOM 986 N N . GLU A 1 127 ? -11.286 -21.202 -28.479 1.00 45.94 127 GLU A N 1
ATOM 987 C CA . GLU A 1 127 ? -9.822 -21.427 -28.454 1.00 45.94 127 GLU A CA 1
ATOM 988 C C . GLU A 1 127 ? -9.063 -20.379 -27.606 1.00 45.94 127 GLU A C 1
ATOM 990 O O . GLU A 1 127 ? -7.849 -20.457 -27.408 1.00 45.94 127 GLU A O 1
ATOM 995 N N . ARG A 1 128 ? -9.761 -19.361 -27.077 1.00 49.47 128 ARG A N 1
ATOM 996 C CA . ARG A 1 128 ? -9.144 -18.292 -26.264 1.00 49.47 128 ARG A CA 1
ATOM 997 C C . ARG A 1 128 ? -8.883 -18.698 -24.811 1.00 49.47 128 ARG A C 1
ATOM 999 O O . ARG A 1 128 ? -8.060 -18.061 -24.163 1.00 49.47 128 ARG A O 1
ATOM 1006 N N . ILE A 1 129 ? -9.532 -19.750 -24.309 1.00 49.22 129 ILE A N 1
ATOM 1007 C CA . ILE A 1 129 ? -9.459 -20.134 -22.886 1.00 49.22 129 ILE A CA 1
ATOM 1008 C C . ILE A 1 129 ? -8.334 -21.151 -22.613 1.00 49.22 129 ILE A C 1
ATOM 1010 O O . ILE A 1 129 ? -7.767 -21.154 -21.525 1.00 49.22 129 ILE A O 1
ATOM 1014 N N . ARG A 1 130 ? -7.889 -21.935 -23.606 1.00 40.03 130 ARG A N 1
ATOM 1015 C CA . ARG A 1 130 ? -6.780 -22.901 -23.431 1.00 40.03 130 ARG A CA 1
ATOM 1016 C C . ARG A 1 130 ? -5.371 -22.296 -23.476 1.00 40.03 130 ARG A C 1
ATOM 1018 O O . ARG A 1 130 ? -4.401 -23.000 -23.228 1.00 40.03 130 ARG A O 1
ATOM 1025 N N . ARG A 1 131 ? -5.235 -20.990 -23.731 1.00 45.16 131 ARG A N 1
ATOM 1026 C CA . ARG A 1 131 ? -3.930 -20.301 -23.774 1.00 45.16 131 ARG A CA 1
ATOM 1027 C C . ARG A 1 131 ? -3.450 -19.736 -22.430 1.00 45.16 131 ARG A C 1
ATOM 1029 O O . ARG A 1 131 ? -2.373 -19.157 -22.383 1.00 45.16 131 ARG A O 1
ATOM 1036 N N . PHE A 1 132 ? -4.210 -19.919 -21.348 1.00 46.59 132 PHE A N 1
ATOM 1037 C CA . PHE A 1 132 ? -3.852 -19.421 -20.011 1.00 46.59 132 PHE A CA 1
ATOM 1038 C C . PHE A 1 132 ? -2.929 -20.350 -19.200 1.00 46.59 132 PHE A C 1
ATOM 1040 O O . PHE A 1 132 ? -2.480 -19.956 -18.130 1.00 46.59 132 PHE A O 1
ATOM 1047 N N . GLY A 1 133 ? -2.625 -21.559 -19.688 1.00 40.59 133 GLY A N 1
ATOM 1048 C CA . GLY A 1 133 ? -1.942 -22.596 -18.900 1.00 40.59 133 GLY A CA 1
ATOM 1049 C C . GLY A 1 133 ? -0.556 -23.031 -19.379 1.00 40.59 133 GLY A C 1
ATOM 1050 O O . GLY A 1 133 ? -0.094 -24.073 -18.936 1.00 40.59 133 GLY A O 1
ATOM 1051 N N . SER A 1 134 ? 0.107 -22.297 -20.278 1.00 35.62 134 SER A N 1
ATOM 1052 C CA . SER A 1 134 ? 1.430 -22.699 -20.784 1.00 35.62 134 SER A CA 1
ATOM 1053 C C . SER A 1 134 ? 2.425 -21.546 -20.699 1.00 35.62 134 SER A C 1
ATOM 1055 O O . SER A 1 134 ? 2.795 -20.937 -21.702 1.00 35.62 134 SER A O 1
ATOM 1057 N N . PHE A 1 135 ? 2.864 -21.236 -19.480 1.00 44.31 135 PHE A N 1
ATOM 1058 C CA . PHE A 1 135 ? 4.076 -20.451 -19.276 1.00 44.31 135 PHE A CA 1
ATOM 1059 C C . PHE A 1 135 ? 5.281 -21.354 -19.552 1.00 44.31 135 PHE A C 1
ATOM 1061 O O . PHE A 1 135 ? 5.865 -21.934 -18.645 1.00 44.31 135 PHE A O 1
ATOM 1068 N N . ASN A 1 136 ? 5.663 -21.474 -20.825 1.00 36.53 136 ASN A N 1
ATOM 1069 C CA . ASN A 1 136 ? 7.058 -21.764 -21.129 1.00 36.53 136 ASN A CA 1
ATOM 1070 C C . ASN A 1 136 ? 7.855 -20.573 -20.590 1.00 36.53 136 ASN A C 1
ATOM 1072 O O . ASN A 1 136 ? 7.737 -19.471 -21.125 1.00 36.53 136 ASN A O 1
ATOM 1076 N N . THR A 1 137 ? 8.635 -20.771 -19.532 1.00 42.09 137 THR A N 1
ATOM 1077 C CA . THR A 1 137 ? 9.659 -19.816 -19.105 1.00 42.09 137 THR A CA 1
ATOM 1078 C C . THR A 1 137 ? 10.991 -20.233 -19.723 1.00 42.09 137 THR A C 1
ATOM 1080 O O . THR A 1 137 ? 11.742 -20.984 -19.099 1.00 42.09 137 THR A O 1
ATOM 1083 N N . PRO A 1 138 ? 11.343 -19.782 -20.941 1.00 39.44 138 PRO A N 1
ATOM 1084 C CA . PRO A 1 138 ? 12.747 -19.678 -21.269 1.00 39.44 138 PRO A CA 1
ATOM 1085 C C . PRO A 1 138 ? 13.314 -18.584 -20.361 1.00 39.44 138 PRO A C 1
ATOM 1087 O O . PRO A 1 138 ? 12.898 -17.427 -20.438 1.00 39.44 138 PRO A O 1
ATOM 1090 N N . SER A 1 139 ? 14.221 -18.986 -19.472 1.00 50.53 139 SER A N 1
ATOM 1091 C CA . SER A 1 139 ? 15.126 -18.108 -18.732 1.00 50.53 139 SER A CA 1
ATOM 1092 C C . SER A 1 139 ? 15.883 -17.236 -19.733 1.00 50.53 139 SER A C 1
ATOM 1094 O O . SER A 1 139 ? 16.944 -17.608 -20.227 1.00 50.53 139 SER A O 1
ATOM 1096 N N . ARG A 1 140 ? 15.286 -16.110 -20.113 1.00 50.50 140 ARG A N 1
ATOM 1097 C CA . ARG A 1 140 ? 15.878 -15.119 -20.998 1.00 50.50 140 ARG A CA 1
ATOM 1098 C C . ARG A 1 140 ? 16.318 -13.994 -20.092 1.00 50.50 140 ARG A C 1
ATOM 1100 O O . ARG A 1 140 ? 15.457 -13.362 -19.484 1.00 50.50 140 ARG A O 1
ATOM 1107 N N . ASP A 1 141 ? 17.627 -13.781 -20.001 1.00 55.03 141 ASP A N 1
ATOM 1108 C CA . ASP A 1 141 ? 18.215 -12.617 -19.350 1.00 55.03 141 ASP A CA 1
ATOM 1109 C C . ASP A 1 141 ? 17.473 -11.372 -19.837 1.00 55.03 141 ASP A C 1
ATOM 1111 O O . ASP A 1 141 ? 17.634 -10.927 -20.976 1.00 55.03 141 ASP A O 1
ATOM 1115 N N . THR A 1 142 ? 16.560 -10.857 -19.016 1.00 58.12 142 THR A N 1
ATOM 1116 C CA . THR A 1 142 ? 15.834 -9.641 -19.362 1.00 58.12 142 THR A CA 1
ATOM 1117 C C . THR A 1 142 ? 16.856 -8.525 -19.384 1.00 58.12 142 THR A C 1
ATOM 1119 O O . THR A 1 142 ? 17.582 -8.333 -18.400 1.00 58.12 142 THR A O 1
ATOM 1122 N N . SER A 1 143 ? 16.928 -7.816 -20.506 1.00 70.00 143 SER A N 1
ATOM 1123 C CA . SER A 1 143 ? 17.888 -6.737 -20.692 1.00 70.00 143 SER A CA 1
ATOM 1124 C C . SER A 1 143 ? 17.730 -5.695 -19.575 1.00 70.00 143 SER A C 1
ATOM 1126 O O . SER A 1 143 ? 16.648 -5.528 -19.004 1.00 70.00 143 SER A O 1
ATOM 1128 N N . SER A 1 144 ? 18.796 -4.961 -19.240 1.00 72.06 144 SER A N 1
ATOM 1129 C CA . SER A 1 144 ? 18.719 -3.881 -18.237 1.00 72.06 144 SER A CA 1
ATOM 1130 C C . SER A 1 144 ? 17.604 -2.865 -18.550 1.00 72.06 144 SER A C 1
ATOM 1132 O O . SER A 1 144 ? 17.067 -2.239 -17.634 1.00 72.06 144 SER A O 1
ATOM 1134 N N . THR A 1 145 ? 17.245 -2.719 -19.826 1.00 75.56 145 THR A N 1
ATOM 1135 C CA . THR A 1 145 ? 16.144 -1.884 -20.316 1.00 75.56 145 THR A CA 1
ATOM 1136 C C . THR A 1 145 ? 14.778 -2.435 -19.909 1.00 75.56 145 THR A C 1
ATOM 1138 O O . THR A 1 145 ? 13.956 -1.686 -19.390 1.00 75.56 145 THR A O 1
ATOM 1141 N N . ASP A 1 146 ? 14.548 -3.743 -20.054 1.00 76.06 146 ASP A N 1
ATOM 1142 C CA . ASP A 1 146 ? 13.287 -4.388 -19.655 1.00 76.06 146 ASP A CA 1
ATOM 1143 C C . ASP A 1 146 ? 13.031 -4.231 -18.156 1.00 76.06 146 ASP A C 1
ATOM 1145 O O . ASP A 1 146 ? 11.915 -3.930 -17.728 1.00 76.06 146 ASP A O 1
ATOM 1149 N N . LYS A 1 147 ? 14.094 -4.390 -17.360 1.00 73.00 147 LYS A N 1
ATOM 1150 C CA . LYS A 1 147 ? 14.077 -4.144 -15.917 1.00 73.00 147 LYS A CA 1
ATOM 1151 C C . LYS A 1 147 ? 13.666 -2.697 -15.635 1.00 73.00 147 LYS A C 1
ATOM 1153 O O . LYS A 1 147 ? 12.679 -2.467 -14.944 1.00 73.00 147 LYS A O 1
ATOM 1158 N N . ARG A 1 148 ? 14.344 -1.716 -16.243 1.00 74.62 148 ARG A N 1
ATOM 1159 C CA . ARG A 1 148 ? 14.021 -0.286 -16.081 1.00 74.62 148 ARG A CA 1
ATOM 1160 C C . ARG A 1 148 ? 12.555 0.024 -16.399 1.00 74.62 148 ARG A C 1
ATOM 1162 O O . ARG A 1 148 ? 11.883 0.650 -15.580 1.00 74.62 148 ARG A O 1
ATOM 1169 N N . ILE A 1 149 ? 12.051 -0.457 -17.538 1.00 77.31 149 ILE A N 1
ATOM 1170 C CA . ILE A 1 149 ? 10.652 -0.275 -17.956 1.00 77.31 149 ILE A CA 1
ATOM 1171 C C . ILE A 1 149 ? 9.690 -0.825 -16.895 1.00 77.31 149 ILE A C 1
ATOM 1173 O O . ILE A 1 149 ? 8.721 -0.151 -16.550 1.00 77.31 149 ILE A O 1
ATOM 1177 N N . GLN A 1 150 ? 9.977 -1.995 -16.319 1.00 74.75 150 GLN A N 1
ATOM 1178 C CA . GLN A 1 150 ? 9.133 -2.587 -15.277 1.00 74.75 150 GLN A CA 1
ATOM 1179 C C . GLN A 1 150 ? 9.047 -1.734 -14.003 1.00 74.75 150 GLN A C 1
ATOM 1181 O O . GLN A 1 150 ? 7.961 -1.632 -13.436 1.00 74.75 150 GLN A O 1
ATOM 1186 N N . ALA A 1 151 ? 10.119 -1.064 -13.549 1.00 74.06 151 ALA A N 1
ATOM 1187 C CA . ALA A 1 151 ? 9.941 -0.156 -12.399 1.00 74.06 151 ALA A CA 1
ATOM 1188 C C . ALA A 1 151 ? 9.164 1.082 -12.787 1.00 74.06 151 ALA A C 1
ATOM 1190 O O . ALA A 1 151 ? 8.365 1.540 -11.985 1.00 74.06 151 ALA A O 1
ATOM 1191 N N . LEU A 1 152 ? 9.391 1.644 -13.975 1.00 77.56 152 LEU A N 1
ATOM 1192 C CA . LEU A 1 152 ? 8.622 2.813 -14.393 1.00 77.56 152 LEU A CA 1
ATOM 1193 C C . LEU A 1 152 ? 7.128 2.478 -14.421 1.00 77.56 152 LEU A C 1
ATOM 1195 O O . LEU A 1 152 ? 6.310 3.270 -13.960 1.00 77.56 152 LEU A O 1
ATOM 1199 N N . GLN A 1 153 ? 6.777 1.265 -14.856 1.00 78.38 153 GLN A N 1
ATOM 1200 C CA . GLN A 1 153 ? 5.417 0.741 -14.762 1.00 78.38 153 GLN A CA 1
ATOM 1201 C C . GLN A 1 153 ? 4.940 0.602 -13.311 1.00 78.38 153 GLN A C 1
ATOM 1203 O O . GLN A 1 153 ? 3.833 1.042 -12.999 1.00 78.38 153 GLN A O 1
ATOM 1208 N N . LEU A 1 154 ? 5.765 0.049 -12.417 1.00 78.31 154 LEU A N 1
ATOM 1209 C CA . LEU A 1 154 ? 5.443 -0.061 -10.993 1.00 78.31 154 LEU A CA 1
ATOM 1210 C C . LEU A 1 154 ? 5.191 1.312 -10.355 1.00 78.31 154 LEU A C 1
ATOM 1212 O O . LEU A 1 154 ? 4.174 1.499 -9.695 1.00 78.31 154 LEU A O 1
ATOM 1216 N N . ILE A 1 155 ? 6.079 2.282 -10.574 1.00 78.38 155 ILE A N 1
ATOM 1217 C CA . ILE A 1 155 ? 5.940 3.653 -10.067 1.00 78.38 155 ILE A CA 1
ATOM 1218 C C . ILE A 1 155 ? 4.653 4.267 -10.610 1.00 78.38 155 ILE A C 1
ATOM 1220 O O . ILE A 1 155 ? 3.848 4.792 -9.845 1.00 78.38 155 ILE A O 1
ATOM 1224 N N . ALA A 1 156 ? 4.428 4.172 -11.924 1.00 80.50 156 ALA A N 1
ATOM 1225 C CA . ALA A 1 156 ? 3.218 4.685 -12.553 1.00 80.50 156 ALA A CA 1
ATOM 1226 C C . ALA A 1 156 ? 1.958 4.068 -11.928 1.00 80.50 156 ALA A C 1
ATOM 1228 O O . ALA A 1 156 ? 0.981 4.777 -11.689 1.00 80.50 156 ALA A O 1
ATOM 1229 N N . ARG A 1 157 ? 1.993 2.768 -11.606 1.00 81.81 157 ARG A N 1
ATOM 1230 C CA . ARG A 1 157 ? 0.898 2.064 -10.935 1.00 81.81 157 ARG A CA 1
ATOM 1231 C C . ARG A 1 157 ? 0.708 2.529 -9.490 1.00 81.81 157 ARG A C 1
ATOM 1233 O O . ARG A 1 157 ? -0.428 2.768 -9.102 1.00 81.81 157 ARG A O 1
ATOM 1240 N N . LEU A 1 158 ? 1.778 2.700 -8.716 1.00 83.75 158 LEU A N 1
ATOM 1241 C CA . LEU A 1 158 ? 1.706 3.172 -7.326 1.00 83.75 158 LEU A CA 1
ATOM 1242 C C . LEU A 1 158 ? 1.247 4.632 -7.214 1.00 83.75 158 LEU A C 1
ATOM 1244 O O . LEU A 1 158 ? 0.652 5.014 -6.209 1.00 83.75 158 LEU A O 1
ATOM 1248 N N . ARG A 1 159 ? 1.478 5.451 -8.249 1.00 83.62 159 ARG A N 1
ATOM 1249 C CA . ARG A 1 159 ? 0.917 6.812 -8.339 1.00 83.62 159 ARG A CA 1
ATOM 1250 C C . ARG A 1 159 ? -0.601 6.809 -8.545 1.00 83.62 159 ARG A C 1
ATOM 1252 O O . ARG A 1 159 ? -1.254 7.805 -8.234 1.00 83.62 159 ARG A O 1
ATOM 1259 N N . GLN A 1 160 ? -1.178 5.719 -9.050 1.00 85.81 160 GLN A N 1
ATOM 1260 C CA . GLN A 1 160 ? -2.628 5.541 -9.089 1.00 85.81 160 GLN A CA 1
ATOM 1261 C C . GLN A 1 160 ? -3.142 5.059 -7.726 1.00 85.81 160 GLN A C 1
ATOM 1263 O O . GLN A 1 160 ? -2.391 4.450 -6.969 1.00 85.81 160 GLN A O 1
ATOM 1268 N N . PRO A 1 161 ? -4.422 5.297 -7.389 1.00 86.38 161 PRO A N 1
ATOM 1269 C CA . PRO A 1 161 ? -5.015 4.690 -6.207 1.00 86.38 161 PRO A CA 1
ATOM 1270 C C . PRO A 1 161 ? -4.877 3.165 -6.256 1.00 86.38 161 PRO A C 1
ATOM 1272 O O . PRO A 1 161 ? -5.312 2.539 -7.225 1.00 86.38 161 PRO A O 1
ATOM 1275 N N . PHE A 1 162 ? -4.289 2.573 -5.219 1.00 87.88 162 PHE A N 1
ATOM 1276 C CA . PHE A 1 162 ? -4.050 1.133 -5.160 1.00 87.88 162 PHE A CA 1
ATOM 1277 C C . PHE A 1 162 ? -4.638 0.506 -3.898 1.00 87.88 162 PHE A C 1
ATOM 1279 O O . PHE A 1 162 ? -4.760 1.147 -2.852 1.00 87.88 162 PHE A O 1
ATOM 1286 N N . GLY A 1 163 ? -5.017 -0.766 -4.024 1.00 86.88 163 GLY A N 1
ATOM 1287 C CA . GLY A 1 163 ? -5.456 -1.588 -2.904 1.00 86.88 163 GLY A CA 1
ATOM 1288 C C . GLY A 1 163 ? -4.266 -2.020 -2.053 1.00 86.88 163 GLY A C 1
ATOM 1289 O O . GLY A 1 163 ? -3.244 -2.462 -2.582 1.00 86.88 163 GLY A O 1
ATOM 1290 N N . ALA A 1 164 ? -4.398 -1.912 -0.739 1.00 90.19 164 ALA A N 1
ATOM 1291 C CA . ALA A 1 164 ? -3.364 -2.317 0.198 1.00 90.19 164 ALA A CA 1
ATOM 1292 C C . ALA A 1 164 ? -3.958 -3.056 1.396 1.00 90.19 164 ALA A C 1
ATOM 1294 O O . ALA A 1 164 ? -5.159 -3.018 1.660 1.00 90.19 164 ALA A O 1
ATOM 1295 N N . LEU A 1 165 ? -3.084 -3.728 2.128 1.00 90.88 165 LEU A N 1
ATOM 1296 C CA . LEU A 1 165 ? -3.365 -4.275 3.440 1.00 90.88 165 LEU A CA 1
ATOM 1297 C C . LEU A 1 165 ? -2.752 -3.334 4.471 1.00 90.88 165 LEU A C 1
ATOM 1299 O O . LEU A 1 165 ? -1.624 -2.874 4.309 1.00 90.88 165 LEU A O 1
ATOM 1303 N N . LEU A 1 166 ? -3.487 -3.040 5.534 1.00 90.88 166 LEU A N 1
ATOM 1304 C CA . LEU A 1 166 ? -2.976 -2.258 6.649 1.00 90.88 166 LEU A CA 1
ATOM 1305 C C . LEU A 1 166 ? -2.793 -3.190 7.829 1.00 90.88 166 LEU A C 1
ATOM 1307 O O . LEU A 1 166 ? -3.702 -3.936 8.186 1.00 90.88 166 LEU A O 1
ATOM 1311 N N . PHE A 1 167 ? -1.62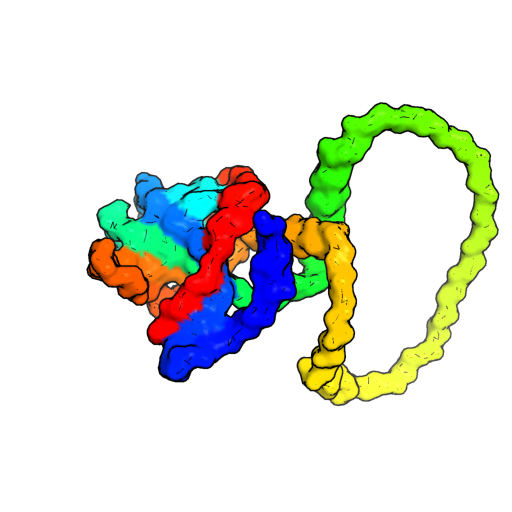4 -3.141 8.436 1.00 90.75 167 PHE A N 1
ATOM 1312 C CA . PHE A 1 167 ? -1.296 -3.938 9.596 1.00 90.75 167 PHE A CA 1
ATOM 1313 C C . PHE A 1 167 ? -0.945 -3.033 10.763 1.00 90.75 167 PHE A C 1
ATOM 1315 O O . PHE A 1 167 ? -0.291 -2.007 10.595 1.00 90.75 167 PHE A O 1
ATOM 1322 N N . LYS A 1 168 ? -1.376 -3.435 11.953 1.00 90.25 168 LYS A N 1
ATOM 1323 C CA . LYS A 1 168 ? -0.968 -2.850 13.222 1.00 90.25 168 LYS A CA 1
ATOM 1324 C C . LYS A 1 168 ? 0.012 -3.802 13.884 1.00 90.25 168 LYS A C 1
ATOM 1326 O O . LYS A 1 168 ? -0.276 -4.994 14.013 1.00 90.25 168 LYS A O 1
ATOM 1331 N N . GLN A 1 169 ? 1.156 -3.284 14.307 1.00 86.38 169 GLN A N 1
ATOM 1332 C CA . GLN A 1 169 ? 2.099 -4.064 15.095 1.00 86.38 169 GLN A CA 1
ATOM 1333 C C . GLN A 1 169 ? 1.521 -4.281 16.499 1.00 86.38 169 GLN A C 1
ATOM 1335 O O . GLN A 1 169 ? 1.200 -3.327 17.207 1.00 86.38 169 GLN A O 1
ATOM 1340 N N . THR A 1 170 ? 1.345 -5.543 16.889 1.00 81.31 170 THR A N 1
ATOM 1341 C CA . THR A 1 170 ? 0.613 -5.914 18.115 1.00 81.31 170 THR A CA 1
ATOM 1342 C C . THR A 1 170 ? 1.529 -5.989 19.335 1.00 81.31 170 THR A C 1
ATOM 1344 O O . THR A 1 170 ? 1.087 -5.756 20.458 1.00 81.31 170 THR A O 1
ATOM 1347 N N . ARG A 1 171 ? 2.811 -6.322 19.131 1.00 77.06 17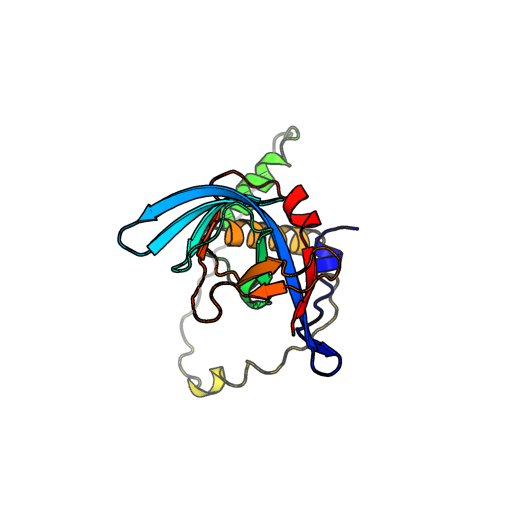1 ARG A N 1
ATOM 1348 C CA . ARG A 1 171 ? 3.820 -6.462 20.189 1.00 77.06 171 ARG A CA 1
ATOM 1349 C C . ARG A 1 171 ? 5.130 -5.807 19.757 1.00 77.06 171 ARG A C 1
ATOM 1351 O O . ARG A 1 171 ? 5.562 -5.951 18.619 1.00 77.06 171 ARG A O 1
ATOM 1358 N N . HIS A 1 172 ? 5.785 -5.107 20.681 1.00 65.38 172 HIS A N 1
ATOM 1359 C CA . HIS A 1 172 ? 7.034 -4.392 20.393 1.00 65.38 172 HIS A CA 1
ATOM 1360 C C . HIS A 1 172 ? 8.241 -5.313 20.149 1.00 65.38 172 HIS A C 1
ATOM 1362 O O . HIS A 1 172 ? 9.196 -4.883 19.516 1.00 65.38 172 HIS A O 1
ATOM 1368 N N . ASN A 1 173 ? 8.206 -6.563 20.631 1.00 61.47 173 ASN A N 1
ATOM 1369 C CA . ASN A 1 173 ? 9.364 -7.470 20.614 1.00 61.47 173 ASN A CA 1
ATOM 1370 C C . ASN A 1 173 ? 9.186 -8.700 19.700 1.00 61.47 173 ASN A C 1
ATOM 1372 O O . ASN A 1 173 ? 10.129 -9.436 19.438 1.00 61.47 173 ASN A O 1
ATOM 1376 N N . VAL A 1 174 ? 7.974 -8.929 19.193 1.00 71.31 174 VAL A N 1
ATOM 1377 C CA . VAL A 1 174 ? 7.691 -9.971 18.200 1.00 71.31 174 VAL A CA 1
ATOM 1378 C C . VAL A 1 174 ? 7.002 -9.270 17.045 1.00 71.31 174 VAL A C 1
ATOM 1380 O O . VAL A 1 174 ? 6.053 -8.525 17.280 1.00 71.31 174 VAL A O 1
ATOM 1383 N N . ALA A 1 175 ? 7.486 -9.475 15.820 1.00 69.50 175 ALA A N 1
ATOM 1384 C CA . ALA A 1 175 ? 6.919 -8.921 14.590 1.00 69.50 175 ALA A CA 1
ATOM 1385 C C . ALA A 1 175 ? 5.558 -9.574 14.255 1.00 69.50 175 ALA A C 1
ATOM 1387 O O . ALA A 1 175 ? 5.360 -10.169 13.201 1.00 69.50 175 ALA A O 1
ATOM 1388 N N . GLU A 1 176 ? 4.628 -9.515 15.206 1.00 81.81 176 GLU A N 1
ATOM 1389 C CA . GLU A 1 176 ? 3.254 -9.976 15.090 1.00 81.81 176 GLU A CA 1
ATOM 1390 C C . GLU A 1 176 ? 2.390 -8.818 14.612 1.00 81.81 176 GLU A C 1
ATOM 1392 O O . GLU A 1 176 ? 2.115 -7.850 15.335 1.00 81.81 176 GLU A O 1
ATOM 1397 N N . TYR A 1 177 ? 1.943 -8.947 13.374 1.00 83.62 177 TYR A N 1
ATOM 1398 C CA . TYR A 1 177 ? 1.101 -7.977 12.707 1.00 83.62 177 TYR A CA 1
ATOM 1399 C C . TYR A 1 177 ? -0.347 -8.452 12.725 1.00 83.62 177 TYR A C 1
ATOM 1401 O O . TYR A 1 177 ? -0.653 -9.563 12.298 1.00 83.62 177 TYR A O 1
ATOM 1409 N N . LYS A 1 178 ? -1.255 -7.590 13.181 1.00 87.00 178 LYS A N 1
ATOM 1410 C CA . LYS A 1 178 ? -2.695 -7.813 13.062 1.00 87.00 178 LYS A CA 1
ATOM 1411 C C . LYS A 1 178 ? -3.232 -6.963 11.923 1.00 87.00 178 LYS A C 1
ATOM 1413 O O . LYS A 1 178 ? -3.001 -5.754 11.895 1.00 87.00 178 LYS A O 1
ATOM 1418 N N . ARG A 1 179 ? -3.957 -7.579 10.987 1.00 87.88 179 ARG A N 1
ATOM 1419 C CA . ARG A 1 179 ? -4.610 -6.836 9.906 1.00 87.88 179 ARG A CA 1
ATOM 1420 C C . ARG A 1 179 ? -5.660 -5.894 10.492 1.00 87.88 179 ARG A C 1
ATOM 1422 O O . ARG A 1 179 ? -6.530 -6.310 11.256 1.00 87.88 179 ARG A O 1
ATOM 1429 N N . VAL A 1 180 ? -5.565 -4.631 10.112 1.00 84.19 180 VAL A N 1
ATOM 1430 C CA . VAL A 1 180 ? -6.573 -3.608 10.355 1.00 84.19 180 VAL A CA 1
ATOM 1431 C C . VAL A 1 180 ? -7.544 -3.648 9.180 1.00 84.19 180 VAL A C 1
ATOM 1433 O O . VAL A 1 180 ? -7.111 -3.685 8.029 1.00 84.19 180 VAL A O 1
ATOM 1436 N N . ALA A 1 181 ? -8.845 -3.685 9.464 1.00 81.69 181 ALA A N 1
ATOM 1437 C CA . ALA A 1 181 ? -9.899 -3.815 8.457 1.00 81.69 181 ALA A CA 1
ATOM 1438 C C . ALA A 1 181 ? -9.779 -5.110 7.618 1.00 81.69 181 ALA A C 1
ATOM 1440 O O . ALA A 1 181 ? -9.543 -5.094 6.407 1.00 81.69 181 ALA A O 1
ATOM 1441 N N . ALA A 1 182 ? -9.924 -6.266 8.274 1.00 78.62 182 ALA A N 1
ATOM 1442 C CA . ALA A 1 182 ? -9.829 -7.575 7.620 1.00 78.62 182 ALA A CA 1
ATOM 1443 C C . ALA A 1 182 ? -10.817 -7.746 6.448 1.00 78.62 182 ALA A C 1
ATOM 1445 O O . ALA A 1 182 ? -10.496 -8.409 5.463 1.00 78.62 182 ALA A O 1
ATOM 1446 N N . GLU A 1 183 ? -11.977 -7.095 6.531 1.00 81.94 183 GLU A N 1
ATOM 1447 C CA . GLU A 1 183 ? -13.076 -7.236 5.568 1.00 81.94 183 GLU A CA 1
ATOM 1448 C C . GLU A 1 183 ? -13.202 -6.047 4.610 1.00 81.94 183 GLU A C 1
ATOM 1450 O O . GLU A 1 183 ? -14.002 -6.077 3.679 1.00 81.94 183 GLU A O 1
ATOM 1455 N N . SER A 1 184 ? -12.411 -4.989 4.811 1.00 81.25 184 SER A N 1
ATOM 1456 C CA . SER A 1 184 ? -12.529 -3.763 4.022 1.00 81.25 184 SER A CA 1
ATOM 1457 C C . SER A 1 184 ? -11.376 -3.595 3.045 1.00 81.25 184 SER A C 1
ATOM 1459 O O . SER A 1 184 ? -10.221 -3.920 3.333 1.00 81.25 184 SER A O 1
ATOM 1461 N N . ASN A 1 185 ? -11.697 -3.020 1.888 1.00 81.44 185 ASN A N 1
ATOM 1462 C CA . ASN A 1 185 ? -10.702 -2.614 0.909 1.00 81.44 185 ASN A CA 1
ATOM 1463 C C . ASN A 1 185 ? -10.088 -1.282 1.332 1.00 81.44 185 ASN A C 1
ATOM 1465 O O . ASN A 1 185 ? -10.767 -0.256 1.370 1.00 81.44 185 ASN A O 1
ATOM 1469 N N . ILE A 1 186 ? -8.790 -1.297 1.613 1.00 86.81 186 ILE A N 1
ATOM 1470 C CA . ILE A 1 186 ? -8.038 -0.087 1.928 1.00 86.81 186 ILE A CA 1
ATOM 1471 C C . ILE A 1 186 ? -7.466 0.447 0.627 1.00 86.81 186 ILE A C 1
ATOM 1473 O O . ILE A 1 186 ? -6.741 -0.255 -0.077 1.00 86.81 186 ILE A O 1
ATOM 1477 N N . THR A 1 187 ? -7.814 1.691 0.308 1.00 88.00 187 THR A N 1
ATOM 1478 C CA . THR A 1 187 ? -7.295 2.379 -0.876 1.00 88.00 187 THR A CA 1
ATOM 1479 C C . THR A 1 187 ? -6.300 3.439 -0.447 1.00 88.00 187 THR A C 1
ATOM 1481 O O . THR A 1 187 ? -6.594 4.251 0.434 1.00 88.00 187 THR A O 1
ATOM 1484 N N . VAL A 1 188 ? -5.140 3.439 -1.094 1.00 90.44 188 VAL A N 1
ATOM 1485 C CA . VAL A 1 188 ? -4.041 4.359 -0.813 1.00 90.44 188 VAL A CA 1
ATOM 1486 C C . VAL A 1 188 ? -3.805 5.238 -2.024 1.00 90.44 188 VAL A C 1
ATOM 1488 O O . VAL A 1 188 ? -3.781 4.747 -3.151 1.00 90.44 188 VAL A O 1
ATOM 1491 N N . ARG A 1 189 ? -3.623 6.539 -1.795 1.00 91.00 189 ARG A N 1
ATOM 1492 C CA . ARG A 1 189 ? -3.258 7.501 -2.834 1.00 91.00 189 ARG A CA 1
ATOM 1493 C C . ARG A 1 189 ? -2.043 8.306 -2.404 1.00 91.00 189 ARG A C 1
ATOM 1495 O O . ARG A 1 189 ? -2.080 8.981 -1.379 1.00 91.00 189 ARG A O 1
ATOM 1502 N N . ILE A 1 190 ? -0.997 8.278 -3.217 1.00 90.19 190 ILE A N 1
ATOM 1503 C CA . ILE A 1 190 ? 0.204 9.086 -3.007 1.00 90.19 190 ILE A CA 1
ATOM 1504 C C . ILE A 1 190 ? -0.115 10.554 -3.333 1.00 90.19 190 ILE A C 1
ATOM 1506 O O . ILE A 1 190 ? -0.799 10.839 -4.320 1.00 90.19 190 ILE A O 1
ATOM 1510 N N . LYS A 1 191 ? 0.312 11.483 -2.473 1.00 88.00 191 LYS A N 1
ATOM 1511 C CA . LYS A 1 191 ? 0.119 12.933 -2.651 1.00 88.00 191 LYS A CA 1
ATOM 1512 C C . LYS A 1 191 ? 1.376 13.634 -3.155 1.00 88.00 191 LYS A C 1
ATOM 1514 O O . LYS A 1 191 ? 1.248 14.544 -3.968 1.00 88.00 191 LYS A O 1
ATOM 1519 N N . ASP A 1 192 ? 2.541 13.184 -2.703 1.00 82.62 192 ASP A N 1
ATOM 1520 C CA . ASP A 1 192 ? 3.830 13.788 -3.042 1.00 82.62 192 ASP A CA 1
ATOM 1521 C C . ASP A 1 192 ? 4.535 13.030 -4.176 1.00 82.62 192 ASP A C 1
ATOM 1523 O O . ASP A 1 192 ? 4.167 11.909 -4.539 1.00 82.62 192 ASP A O 1
ATOM 1527 N N . GLU A 1 193 ? 5.583 13.629 -4.741 1.00 75.81 193 GLU A N 1
ATOM 1528 C CA . GLU A 1 193 ? 6.464 12.905 -5.653 1.00 75.81 193 GLU A CA 1
ATOM 1529 C C . GLU A 1 193 ? 7.278 11.859 -4.885 1.00 75.81 193 GLU A C 1
ATOM 1531 O O . GLU A 1 193 ? 7.939 12.151 -3.889 1.00 75.81 193 GLU A O 1
ATOM 1536 N N . THR A 1 194 ? 7.211 10.614 -5.348 1.00 72.56 194 THR A N 1
ATOM 1537 C CA . THR A 1 194 ? 7.936 9.492 -4.757 1.00 72.56 194 THR A CA 1
ATOM 1538 C C . THR A 1 194 ? 9.286 9.319 -5.421 1.00 72.56 194 THR A C 1
ATOM 1540 O O . THR A 1 194 ? 9.366 9.174 -6.640 1.00 72.56 194 THR A O 1
ATOM 1543 N N . SER A 1 195 ? 10.353 9.302 -4.619 1.00 75.06 195 SER A N 1
ATOM 1544 C CA . SER A 1 195 ? 11.676 8.943 -5.125 1.00 75.06 195 SER A CA 1
ATOM 1545 C C . SER A 1 195 ? 11.709 7.451 -5.436 1.00 75.06 195 SER A C 1
ATOM 1547 O O . SER A 1 195 ? 11.444 6.620 -4.563 1.00 75.06 195 SER A O 1
ATOM 1549 N N . LEU A 1 196 ? 12.066 7.121 -6.679 1.00 69.00 196 LEU A N 1
ATOM 1550 C CA . LEU A 1 196 ? 12.272 5.745 -7.119 1.00 69.00 196 LEU A CA 1
ATOM 1551 C C . LEU A 1 196 ? 13.252 5.019 -6.196 1.00 69.00 196 LEU A C 1
ATOM 1553 O O . LEU A 1 196 ? 12.977 3.897 -5.797 1.00 69.00 196 LEU A O 1
ATOM 1557 N N . GLU A 1 197 ? 14.348 5.670 -5.808 1.00 71.06 197 GLU A N 1
ATOM 1558 C CA . GLU A 1 197 ? 15.391 5.066 -4.974 1.00 71.06 197 GLU A CA 1
ATOM 1559 C C . GLU A 1 197 ? 14.858 4.606 -3.618 1.00 71.06 197 GLU A C 1
ATOM 1561 O O . GLU A 1 197 ? 15.158 3.499 -3.187 1.00 71.06 197 GLU A O 1
ATOM 1566 N N . MET A 1 198 ? 13.981 5.382 -2.979 1.00 74.25 198 MET A N 1
ATOM 1567 C CA . MET A 1 198 ? 13.404 4.952 -1.704 1.00 74.25 198 MET A CA 1
ATOM 1568 C C . MET A 1 198 ? 12.436 3.777 -1.879 1.00 74.25 198 MET A C 1
ATOM 1570 O O . MET A 1 198 ? 12.344 2.906 -1.015 1.00 74.25 198 MET A O 1
ATOM 1574 N N . LEU A 1 199 ? 11.707 3.732 -3.000 1.00 74.50 199 LEU A N 1
ATOM 1575 C CA . LEU A 1 199 ? 10.799 2.626 -3.298 1.00 74.50 199 LEU A CA 1
ATOM 1576 C C . LEU A 1 199 ? 11.565 1.300 -3.415 1.00 74.50 199 LEU A C 1
ATOM 1578 O O . LEU A 1 199 ? 11.057 0.257 -3.003 1.00 74.50 199 LEU A O 1
ATOM 1582 N N . ILE A 1 200 ? 12.800 1.345 -3.920 1.00 68.38 200 ILE A N 1
ATOM 1583 C CA . ILE A 1 200 ? 13.669 0.172 -4.056 1.00 68.38 200 ILE A CA 1
ATOM 1584 C C . ILE A 1 200 ? 13.932 -0.494 -2.701 1.00 68.38 200 ILE A C 1
ATOM 1586 O O . ILE A 1 200 ? 13.852 -1.720 -2.578 1.00 68.38 200 ILE A O 1
ATOM 1590 N N . ASP A 1 201 ? 14.200 0.312 -1.680 1.00 72.69 201 ASP A N 1
ATOM 1591 C CA . ASP A 1 201 ? 14.562 -0.174 -0.348 1.00 72.69 201 ASP A CA 1
ATOM 1592 C C . ASP A 1 201 ? 13.354 -0.711 0.439 1.00 72.69 201 ASP A C 1
ATOM 1594 O O . ASP A 1 201 ? 13.514 -1.452 1.409 1.00 72.69 201 ASP A O 1
ATOM 1598 N N . SER A 1 202 ? 12.132 -0.407 -0.012 1.00 72.94 202 SER A N 1
ATOM 1599 C CA . SER A 1 202 ? 10.880 -0.826 0.636 1.00 72.94 202 SER A CA 1
ATOM 1600 C C . SER A 1 202 ? 10.440 -2.269 0.335 1.00 72.94 202 SER A C 1
ATOM 1602 O O . SER A 1 202 ? 9.456 -2.749 0.906 1.00 72.94 202 SER A O 1
ATOM 1604 N N . VAL A 1 203 ? 11.145 -2.987 -0.550 1.00 69.50 203 VAL A N 1
ATOM 1605 C CA . VAL A 1 203 ? 10.800 -4.374 -0.907 1.00 69.50 203 VAL A CA 1
ATOM 1606 C C . VAL A 1 203 ? 11.192 -5.341 0.207 1.00 69.50 203 VAL A C 1
ATOM 1608 O O . VAL A 1 203 ? 12.380 -5.520 0.514 1.00 69.50 203 VAL A O 1
ATOM 1611 N N . GLN A 1 204 ? 10.195 -6.038 0.754 1.00 74.19 204 GLN A N 1
ATOM 1612 C CA . GLN A 1 204 ? 10.370 -7.035 1.808 1.00 74.19 204 GLN A CA 1
ATOM 1613 C C . GLN A 1 204 ? 9.560 -8.307 1.519 1.00 74.19 204 GLN A C 1
ATOM 1615 O O . GLN A 1 204 ? 8.596 -8.315 0.756 1.00 74.19 204 GLN A O 1
ATOM 1620 N N . ILE A 1 205 ? 9.966 -9.421 2.125 1.00 71.25 205 ILE A N 1
ATOM 1621 C CA . ILE A 1 205 ? 9.173 -10.655 2.126 1.00 71.25 205 ILE A CA 1
ATOM 1622 C C . ILE A 1 205 ? 8.481 -10.715 3.477 1.00 71.25 205 ILE A C 1
ATOM 1624 O O . ILE A 1 205 ? 9.161 -10.715 4.503 1.00 71.25 205 ILE A O 1
ATOM 1628 N N . LEU A 1 206 ? 7.150 -10.759 3.469 1.00 71.25 206 LEU A N 1
ATOM 1629 C CA . LEU A 1 206 ? 6.367 -10.859 4.692 1.00 71.25 206 LEU A CA 1
ATOM 1630 C C . LEU A 1 206 ? 5.819 -12.279 4.848 1.00 71.25 206 LEU A C 1
ATOM 1632 O O . LEU A 1 206 ? 5.265 -12.861 3.910 1.00 71.25 206 LEU A O 1
ATOM 1636 N N . ASP A 1 207 ? 5.969 -12.815 6.058 1.00 67.38 207 ASP A N 1
ATOM 1637 C CA . ASP A 1 207 ? 5.331 -14.059 6.478 1.00 67.38 207 ASP A CA 1
ATOM 1638 C C . ASP A 1 207 ? 3.932 -13.718 7.006 1.00 67.38 207 ASP A C 1
ATOM 1640 O O . ASP A 1 207 ? 3.793 -13.051 8.032 1.00 67.38 207 ASP A O 1
ATOM 1644 N N . VAL A 1 208 ? 2.893 -14.158 6.293 1.00 67.31 208 VAL A N 1
ATOM 1645 C CA . VAL A 1 208 ? 1.491 -13.941 6.668 1.00 67.31 208 VAL A CA 1
ATOM 1646 C C . VAL A 1 208 ? 0.937 -15.220 7.302 1.00 67.31 208 VAL A C 1
ATOM 1648 O O . VAL A 1 208 ? 1.112 -16.320 6.762 1.00 67.31 208 VAL A O 1
ATOM 1651 N N . LEU A 1 209 ? 0.313 -15.058 8.472 1.00 60.41 209 LEU A N 1
ATOM 1652 C CA . LEU A 1 209 ? -0.376 -16.103 9.238 1.00 60.41 209 LEU A CA 1
ATOM 1653 C C . LEU A 1 209 ? -1.849 -16.205 8.846 1.00 60.41 209 LEU A C 1
ATOM 1655 O O . LEU A 1 209 ? -2.464 -15.135 8.628 1.00 60.41 209 LEU A O 1
#

Secondary structure (DSSP, 8-state):
--HHHHHSS---SEEETTEEEEEEEEEEEEEEEEEEETTEEEEEEEETTTEEEEEEESS---TT--EEEEEE--GGGG--S--TTHHHHHHHHHHHH--SPPPPPPP-------PPPP------GGGGSGGGS----------HHHHHHHHHHHHHHHHS-EEEEEEEE--SSS--EEEESTTS-EEEEE-SPPPHHHHHHTEEEEEE-

pLDDT: mean 70.64, std 16.37, range [35.62, 93.69]

Organism: NCBI:txid495285

Foldseek 3Di:
DFLLVVVVVPPDFDDDDPWTKFWKFKWWWQWDDWDDDPVAIWTWTQTFLLGIKIKGDNDDDDNPWGKMKIGTDDCVLLVVPPPVPLVVVVVVVVVVVPPDDDDDDDDDDDDDDDDDDDDDDDDDPVVVPVVPPDPPDPPDPQPPVNSVSSLSSNLVSLQDWDWIWMWTQPDPPDSDTDTDCPPDTMIMHRDDDGDSVRSSVRTDIDIGD

Sequence (209 aa):
MKLYDRLHEPRVPWFTGQRMRLPCLTFTLRPVSAIPSTLGRVFHAKADALGTVEIKTPEELSRSDSLTLVHPWVDFLLDRRPIGGITNLILEEEARHQSSPITSPSSSSATSNVAPSSSQRRASMMERIRRFGSFNTPSRDTSSTDKRIQALQLIARLRQPFGALLFKQTRHNVAEYKRVAAESNITVRIKDETSLEMLIDSVQILDVL

Radius of gyration: 22.4 Å; chains: 1; bounding box: 45×43×70 Å